Protein AF-A0A1I4NJV5-F1 (afdb_monomer)

Mean predicted aligned error: 15.34 Å

pLDDT: mean 86.01, std 14.01, range [36.94, 97.56]

Secondary structure (DSSP, 8-state):
-EEEP---EEETTEEEEEEEE-TTT--EEEE-TTS-EEESS-HHHHHHHHHH---TT--HHHHHHHHTS-HHHHHHHHHHHHTTT-STTT-SS-GGG--HHHHHHHHHHHHTT--HHHHHT-TT-SSHHHHHHHHTSHHHHHHHHHHHS-------TTS-HHHHHHHHHHHHHHTT----HHHHHHHTTS-HHHHHHTTTHHHHHHHHHHHHHHHHHHHHHHHHHHHHHHHHHTTTSPPPHHHHHHTSSS-HHHHHHH-HHHHHHHHHHHHHHHHHH-

Structure (mmCIF, N/CA/C/O backbone):
data_AF-A0A1I4NJV5-F1
#
_entry.id   AF-A0A1I4NJV5-F1
#
loop_
_atom_site.group_PDB
_atom_site.id
_atom_site.type_symbol
_atom_site.label_atom_id
_atom_site.label_alt_id
_atom_site.label_comp_id
_atom_site.label_asym_id
_atom_site.label_entity_id
_atom_site.label_seq_id
_atom_site.pdbx_PDB_ins_code
_atom_site.Cartn_x
_atom_site.Cartn_y
_atom_site.Cartn_z
_atom_site.occupancy
_atom_site.B_iso_or_equiv
_atom_site.auth_seq_id
_atom_site.auth_comp_id
_atom_site.auth_asym_id
_atom_site.auth_atom_id
_atom_site.pdbx_PDB_model_num
ATOM 1 N N . MET A 1 1 ? 0.690 11.368 -12.009 1.00 54.78 1 MET A N 1
ATOM 2 C CA . MET A 1 1 ? 1.481 10.422 -11.186 1.00 54.78 1 MET A CA 1
ATOM 3 C C . MET A 1 1 ? 0.556 9.722 -10.207 1.00 54.78 1 MET A C 1
ATOM 5 O O . MET A 1 1 ? -0.263 10.395 -9.595 1.00 54.78 1 MET A O 1
ATOM 9 N N . LEU A 1 2 ? 0.684 8.405 -10.053 1.00 54.22 2 LEU A N 1
ATOM 10 C CA . LEU A 1 2 ? -0.092 7.614 -9.097 1.00 54.22 2 LEU A CA 1
ATOM 11 C C . LEU A 1 2 ? 0.616 7.604 -7.740 1.00 54.22 2 LEU A C 1
ATOM 13 O O . LEU A 1 2 ? 1.815 7.340 -7.680 1.00 54.22 2 LEU A O 1
ATOM 17 N N . SER A 1 3 ? -0.113 7.883 -6.659 1.00 48.25 3 SER A N 1
ATOM 18 C CA . SER A 1 3 ? 0.403 7.745 -5.294 1.00 48.25 3 SER A CA 1
ATOM 19 C C . SER A 1 3 ? 0.300 6.293 -4.847 1.00 48.25 3 SER A C 1
ATOM 21 O O . SER A 1 3 ? -0.792 5.740 -4.801 1.00 48.25 3 SER A O 1
ATOM 23 N N . THR A 1 4 ? 1.415 5.687 -4.449 1.00 50.44 4 THR A N 1
ATOM 24 C CA . THR A 1 4 ? 1.412 4.336 -3.878 1.00 50.44 4 THR A CA 1
ATOM 25 C C . THR A 1 4 ? 1.279 4.406 -2.355 1.00 50.44 4 THR A C 1
ATOM 27 O O . THR A 1 4 ? 1.581 5.429 -1.730 1.00 50.44 4 THR A O 1
ATOM 30 N N . THR A 1 5 ? 0.864 3.306 -1.724 1.00 44.34 5 THR A N 1
ATOM 31 C CA . THR A 1 5 ? 0.891 3.178 -0.261 1.00 44.34 5 THR A CA 1
ATOM 32 C C . THR A 1 5 ? 2.302 3.442 0.276 1.00 44.34 5 THR A C 1
ATOM 34 O O . THR A 1 5 ? 3.313 3.027 -0.298 1.00 44.34 5 THR A O 1
ATOM 37 N N . THR A 1 6 ? 2.385 4.205 1.367 1.00 42.56 6 THR A N 1
ATOM 38 C CA . THR A 1 6 ? 3.643 4.634 1.990 1.00 42.56 6 THR A CA 1
ATOM 39 C C . THR A 1 6 ? 4.439 3.437 2.508 1.00 42.56 6 THR A C 1
ATOM 41 O O . THR A 1 6 ? 4.071 2.855 3.525 1.00 42.56 6 THR A O 1
ATOM 44 N N . LYS A 1 7 ? 5.563 3.101 1.865 1.00 45.91 7 LYS A N 1
ATOM 45 C CA . LYS A 1 7 ? 6.594 2.218 2.435 1.00 45.91 7 LYS A CA 1
ATOM 46 C C . LYS A 1 7 ? 7.736 3.062 2.994 1.00 45.91 7 LYS A C 1
ATOM 48 O O . LYS A 1 7 ? 8.636 3.419 2.248 1.00 45.91 7 LYS A O 1
ATOM 53 N N . ASN A 1 8 ? 7.719 3.427 4.273 1.00 40.62 8 ASN A N 1
ATOM 54 C CA . ASN A 1 8 ? 8.846 4.161 4.866 1.00 40.62 8 ASN A CA 1
ATOM 55 C C . ASN A 1 8 ? 10.156 3.395 4.590 1.00 40.62 8 ASN A C 1
ATOM 57 O O . ASN A 1 8 ? 10.348 2.302 5.110 1.00 40.62 8 ASN A O 1
ATOM 61 N N . ALA A 1 9 ? 11.025 3.943 3.740 1.00 48.28 9 ALA A N 1
ATOM 62 C CA . ALA A 1 9 ? 12.356 3.406 3.492 1.00 48.28 9 ALA A CA 1
ATOM 63 C C . ALA A 1 9 ? 13.365 4.521 3.753 1.00 48.28 9 ALA A C 1
ATOM 65 O O . ALA A 1 9 ? 13.153 5.671 3.359 1.00 48.28 9 ALA A O 1
ATOM 66 N N . GLN A 1 10 ? 14.449 4.181 4.443 1.00 39.97 10 GLN A N 1
ATOM 67 C CA . GLN A 1 10 ? 15.558 5.094 4.683 1.00 39.97 10 GLN A CA 1
ATOM 68 C C . GLN A 1 10 ? 16.575 4.970 3.553 1.00 39.97 10 GLN A C 1
ATOM 70 O O . GLN A 1 10 ? 16.940 3.867 3.145 1.00 39.97 10 GLN A O 1
ATOM 75 N N . ARG A 1 11 ? 17.055 6.107 3.047 1.00 44.69 11 ARG A N 1
ATOM 76 C CA . ARG A 1 11 ? 18.161 6.147 2.091 1.00 44.69 11 ARG A CA 1
ATOM 77 C C . ARG A 1 11 ? 19.115 7.276 2.463 1.00 44.69 11 ARG A C 1
ATOM 79 O O . ARG A 1 11 ? 18.677 8.412 2.580 1.00 44.69 11 ARG A O 1
ATOM 86 N N . TYR A 1 12 ? 20.396 6.958 2.669 1.00 46.03 12 TYR A N 1
ATOM 87 C CA . TYR A 1 12 ? 21.426 7.915 3.115 1.00 46.03 12 TYR A CA 1
ATOM 88 C C . TYR A 1 12 ? 21.008 8.737 4.354 1.00 46.03 12 TYR A C 1
ATOM 90 O O . TYR A 1 12 ? 21.194 9.946 4.398 1.00 46.03 12 TYR A O 1
ATOM 98 N N . GLY A 1 13 ? 20.366 8.093 5.337 1.00 49.41 13 GLY A N 1
ATOM 99 C CA . GLY A 1 13 ? 19.883 8.759 6.556 1.00 49.41 13 GLY A CA 1
ATOM 100 C C . GLY A 1 13 ? 18.611 9.603 6.392 1.00 49.41 13 GLY A C 1
ATOM 101 O O . GLY A 1 13 ? 18.099 10.114 7.382 1.00 49.41 13 GLY A O 1
ATOM 102 N N . GLN A 1 14 ? 18.049 9.719 5.183 1.00 48.91 14 GLN A N 1
ATOM 103 C CA . GLN A 1 14 ? 16.823 10.481 4.936 1.00 48.91 14 GLN A CA 1
ATOM 104 C C . GLN A 1 14 ? 15.600 9.562 4.825 1.00 48.91 14 GLN A C 1
ATOM 106 O O . GLN A 1 14 ? 15.629 8.524 4.156 1.00 48.91 14 GLN A O 1
ATOM 111 N N . SER A 1 15 ? 14.505 9.949 5.486 1.00 53.88 15 SER A N 1
ATOM 112 C CA . SER A 1 15 ? 13.211 9.271 5.371 1.00 53.88 15 SER A CA 1
ATOM 113 C C . SER A 1 15 ? 12.553 9.631 4.037 1.00 53.88 15 SER A C 1
ATOM 115 O O . SER A 1 15 ? 12.215 10.798 3.827 1.00 53.88 15 SER A O 1
ATOM 117 N N . LEU A 1 16 ? 12.324 8.652 3.162 1.00 54.56 16 LEU A N 1
ATOM 118 C CA . LEU A 1 16 ? 11.538 8.865 1.946 1.00 54.56 16 LEU A CA 1
ATOM 119 C C . LEU A 1 16 ? 10.045 8.785 2.284 1.00 54.56 16 LEU A C 1
ATOM 121 O O . LEU A 1 16 ? 9.569 7.776 2.811 1.00 54.56 16 LEU A O 1
ATOM 125 N N . LYS A 1 17 ? 9.307 9.857 1.990 1.00 55.00 17 LYS A N 1
ATOM 126 C CA . LYS A 1 17 ? 7.863 9.972 2.218 1.00 55.00 17 LYS A CA 1
ATOM 127 C C . LYS A 1 17 ? 7.154 9.962 0.866 1.00 55.00 17 LYS A C 1
ATOM 129 O O . LYS A 1 17 ? 7.521 10.729 -0.008 1.00 55.00 17 LYS A O 1
ATOM 134 N N . ARG A 1 18 ? 6.098 9.149 0.734 1.00 63.94 18 ARG A N 1
ATOM 135 C CA . ARG A 1 18 ? 5.232 9.019 -0.462 1.00 63.94 18 ARG A CA 1
ATOM 136 C C . ARG A 1 18 ? 5.979 8.576 -1.726 1.00 63.94 18 ARG A C 1
ATOM 138 O O . ARG A 1 18 ? 6.857 9.270 -2.223 1.00 63.94 18 ARG A O 1
ATOM 145 N N . TYR A 1 19 ? 5.585 7.433 -2.272 1.00 75.38 19 TYR A N 1
ATOM 146 C CA . TYR A 1 19 ? 6.092 6.976 -3.562 1.00 75.38 19 TYR A CA 1
ATOM 147 C C . TYR A 1 19 ? 5.083 7.349 -4.627 1.00 75.38 19 TYR A C 1
ATOM 149 O O . TYR A 1 19 ? 3.876 7.184 -4.439 1.00 75.38 19 TYR A O 1
ATOM 157 N N . LEU A 1 20 ? 5.600 7.875 -5.723 1.00 82.31 20 LEU A N 1
ATOM 158 C CA . LEU A 1 20 ? 4.828 8.230 -6.894 1.00 82.31 20 LEU A CA 1
ATOM 159 C C . LEU A 1 20 ? 5.321 7.379 -8.057 1.00 82.31 20 LEU A C 1
ATOM 161 O O . LEU A 1 20 ? 6.510 7.083 -8.140 1.00 82.31 20 LEU A O 1
ATOM 165 N N . ILE A 1 21 ? 4.433 7.008 -8.966 1.00 86.31 21 ILE A N 1
ATOM 166 C CA . ILE A 1 21 ? 4.817 6.339 -10.207 1.00 86.31 21 ILE A CA 1
ATOM 167 C C . ILE A 1 21 ? 4.164 7.025 -11.402 1.00 86.31 21 ILE A C 1
ATOM 169 O O . ILE A 1 21 ? 3.006 7.453 -11.341 1.00 86.31 21 ILE A O 1
ATOM 173 N N . CYS A 1 22 ? 4.922 7.196 -12.480 1.00 85.38 22 CYS A N 1
ATOM 174 C CA . CYS A 1 22 ? 4.372 7.657 -13.744 1.00 85.38 22 CYS A CA 1
ATOM 175 C C . CYS A 1 22 ? 3.679 6.478 -14.441 1.00 85.38 22 CYS A C 1
ATOM 177 O O . CYS A 1 22 ? 4.356 5.485 -14.709 1.00 85.38 22 CYS A O 1
ATOM 179 N N . PRO A 1 23 ? 2.368 6.550 -14.728 1.00 80.12 23 PRO A N 1
ATOM 180 C CA . PRO A 1 23 ? 1.681 5.463 -15.412 1.00 80.12 23 PRO A CA 1
ATOM 181 C C . PRO A 1 23 ? 2.209 5.260 -16.836 1.00 80.12 23 PRO A C 1
ATOM 183 O O . PRO A 1 23 ? 2.259 4.125 -17.277 1.00 80.12 23 PRO A O 1
ATOM 186 N N . ASP A 1 24 ? 2.686 6.305 -17.515 1.00 80.88 24 ASP A N 1
ATOM 187 C CA . ASP A 1 24 ? 3.070 6.208 -18.930 1.00 80.88 24 ASP A CA 1
ATOM 188 C C . ASP A 1 24 ? 4.464 5.599 -19.128 1.00 80.88 24 ASP A C 1
ATOM 190 O O . ASP A 1 24 ? 4.680 4.749 -19.991 1.00 80.88 24 ASP A O 1
ATOM 194 N N . CYS A 1 25 ? 5.435 6.027 -18.317 1.00 85.44 25 CYS A N 1
ATOM 195 C CA . CYS A 1 25 ? 6.830 5.604 -18.458 1.00 85.44 25 CYS A CA 1
ATOM 196 C C . CYS A 1 25 ? 7.306 4.652 -17.352 1.00 85.44 25 CYS A C 1
ATOM 198 O O . CYS A 1 25 ? 8.378 4.064 -17.460 1.00 85.44 25 CYS A O 1
ATOM 200 N N . GLY A 1 26 ? 6.532 4.483 -16.280 1.00 87.56 26 GLY A N 1
ATOM 201 C CA . GLY A 1 26 ? 6.904 3.660 -15.131 1.00 87.56 26 GLY A CA 1
ATOM 202 C C . GLY A 1 26 ? 8.047 4.203 -14.283 1.00 87.56 26 GLY A C 1
ATOM 203 O O . GLY A 1 26 ? 8.545 3.479 -13.422 1.00 87.56 26 GLY A O 1
ATOM 204 N N . CYS A 1 27 ? 8.459 5.460 -14.485 1.00 90.81 27 CYS A N 1
ATOM 205 C CA . CYS A 1 27 ? 9.403 6.114 -13.587 1.00 90.81 27 CYS A CA 1
ATOM 206 C C . CYS A 1 27 ? 8.821 6.177 -12.173 1.00 90.81 27 CYS A C 1
ATOM 208 O O . CYS A 1 27 ? 7.699 6.648 -11.967 1.00 90.81 27 CYS A O 1
ATOM 210 N N . GLU A 1 28 ? 9.606 5.727 -11.199 1.00 89.62 28 GLU A N 1
ATOM 211 C CA . GLU A 1 28 ? 9.258 5.818 -9.787 1.00 89.62 28 GLU A CA 1
ATOM 212 C C . GLU A 1 28 ? 9.918 7.043 -9.169 1.00 89.62 28 GLU A C 1
ATOM 214 O O . GLU A 1 28 ? 11.099 7.310 -9.395 1.00 89.62 28 GLU A O 1
ATOM 219 N N . TYR A 1 29 ? 9.189 7.725 -8.297 1.00 89.06 29 TYR A N 1
ATOM 220 C CA . TYR A 1 29 ? 9.658 8.882 -7.557 1.00 89.06 29 TYR A CA 1
ATOM 221 C C . TYR A 1 29 ? 9.359 8.729 -6.068 1.00 89.06 29 TYR A C 1
ATOM 223 O O . TYR A 1 29 ? 8.483 7.966 -5.657 1.00 89.06 29 TYR A O 1
ATOM 231 N N . ALA A 1 30 ? 10.082 9.480 -5.250 1.00 86.12 30 ALA A N 1
ATOM 232 C CA . ALA A 1 30 ? 9.766 9.684 -3.846 1.00 86.12 30 ALA A CA 1
ATOM 233 C C . ALA A 1 30 ? 9.959 11.149 -3.464 1.00 86.12 30 ALA A C 1
ATOM 235 O O . ALA A 1 30 ? 10.724 11.862 -4.111 1.00 86.12 30 ALA A O 1
ATOM 236 N N . ILE A 1 31 ? 9.286 11.586 -2.401 1.00 81.56 31 ILE A N 1
ATOM 237 C CA . ILE A 1 31 ? 9.531 12.897 -1.802 1.00 81.56 31 ILE A CA 1
ATOM 238 C C . ILE A 1 31 ? 10.501 12.713 -0.630 1.00 81.56 31 ILE A C 1
ATOM 240 O O . ILE A 1 31 ? 10.280 11.880 0.254 1.00 81.56 31 ILE A O 1
ATOM 244 N N . ASP A 1 32 ? 11.601 13.459 -0.629 1.00 80.94 32 ASP A N 1
ATOM 245 C CA . ASP A 1 32 ? 12.571 13.427 0.466 1.00 80.94 32 ASP A CA 1
ATOM 246 C C . ASP A 1 32 ? 12.093 14.224 1.699 1.00 80.94 32 ASP A C 1
ATOM 248 O O . ASP A 1 32 ? 11.008 14.816 1.731 1.00 80.94 32 ASP A O 1
ATOM 252 N N . SER A 1 33 ? 12.911 14.250 2.754 1.00 76.31 33 SER A N 1
ATOM 253 C CA . SER A 1 33 ? 12.628 15.029 3.966 1.00 76.31 33 SER A CA 1
ATOM 254 C C . SER A 1 33 ? 12.554 16.541 3.721 1.00 76.31 33 SER A C 1
ATOM 256 O O . SER A 1 33 ? 11.893 17.242 4.484 1.00 76.31 33 SER A O 1
ATOM 258 N N . ASN A 1 34 ? 13.177 17.029 2.648 1.00 81.06 34 ASN A N 1
ATOM 259 C CA . ASN A 1 34 ? 13.216 18.432 2.240 1.00 81.06 34 ASN A CA 1
ATOM 260 C C . ASN A 1 34 ? 12.106 18.788 1.238 1.00 81.06 34 ASN A C 1
ATOM 262 O O . ASN A 1 34 ? 12.139 19.866 0.646 1.00 81.06 34 ASN A O 1
ATOM 266 N N . LYS A 1 35 ? 11.122 17.899 1.039 1.00 76.94 35 LYS A N 1
ATOM 267 C CA . LYS A 1 35 ? 10.026 18.044 0.068 1.00 76.94 35 LYS A CA 1
ATOM 268 C C . LYS A 1 35 ? 10.479 18.088 -1.400 1.00 76.94 35 LYS A C 1
ATOM 270 O O . LYS A 1 35 ? 9.711 18.530 -2.252 1.00 76.94 35 LYS A O 1
ATOM 275 N N . LYS A 1 36 ? 11.680 17.606 -1.724 1.00 84.62 36 LYS A N 1
ATOM 276 C CA . LYS A 1 36 ? 12.155 17.484 -3.107 1.00 84.62 36 LYS A CA 1
ATOM 277 C C . LYS A 1 36 ? 11.712 16.160 -3.713 1.00 84.62 36 LYS A C 1
ATOM 279 O O . LYS A 1 36 ? 11.773 15.114 -3.067 1.00 84.62 36 LYS A O 1
ATOM 284 N N . LEU A 1 37 ? 11.280 16.216 -4.970 1.00 84.25 37 LEU A N 1
ATOM 285 C CA . LEU A 1 37 ? 10.954 15.035 -5.757 1.00 84.25 37 LEU A CA 1
ATOM 286 C C . LEU A 1 37 ? 12.250 14.390 -6.261 1.00 84.25 37 LEU A C 1
ATOM 288 O O . LEU A 1 37 ?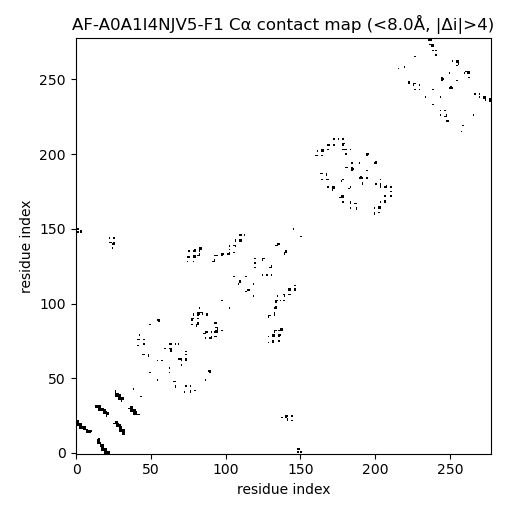 13.034 15.029 -6.958 1.00 84.25 37 LEU A O 1
ATOM 292 N N . LEU A 1 38 ? 12.467 13.125 -5.917 1.00 88.44 38 LEU A N 1
ATOM 293 C CA . LEU A 1 38 ? 13.634 12.349 -6.319 1.00 88.44 38 LEU A CA 1
ATOM 294 C C . LEU A 1 38 ? 13.207 11.144 -7.151 1.00 88.44 38 LEU A C 1
ATOM 296 O O . LEU A 1 38 ? 12.385 10.342 -6.706 1.00 88.44 38 LEU A O 1
ATOM 300 N N . GLU A 1 39 ? 13.807 10.978 -8.329 1.00 89.25 39 GLU A N 1
ATOM 301 C CA . GLU A 1 39 ? 13.640 9.768 -9.136 1.00 89.25 39 GLU A CA 1
ATOM 302 C C . GLU A 1 39 ? 14.349 8.569 -8.474 1.00 89.25 39 GLU A C 1
ATOM 304 O O . GLU A 1 39 ? 15.487 8.658 -8.001 1.00 89.25 39 GLU A O 1
ATOM 309 N N . ARG A 1 40 ? 13.682 7.414 -8.447 1.00 88.50 40 ARG A N 1
ATOM 310 C CA . ARG A 1 40 ? 14.199 6.150 -7.902 1.00 88.50 40 ARG A CA 1
ATOM 311 C C . ARG A 1 40 ? 14.635 5.165 -8.980 1.00 88.50 40 ARG A C 1
ATOM 313 O O . ARG A 1 40 ? 15.508 4.340 -8.709 1.00 88.50 40 ARG A O 1
ATOM 320 N N . THR A 1 41 ? 14.034 5.243 -10.165 1.00 90.69 41 THR A N 1
ATOM 321 C CA . THR A 1 41 ? 14.315 4.375 -11.320 1.00 90.69 41 THR A CA 1
ATOM 322 C C . THR A 1 41 ? 15.629 4.697 -12.015 1.00 90.69 41 THR A C 1
ATOM 324 O O . THR A 1 41 ? 16.242 3.783 -12.559 1.00 90.69 41 THR A O 1
ATOM 327 N N . TYR A 1 42 ? 16.101 5.945 -11.926 1.00 93.38 42 TYR A N 1
ATOM 328 C CA . TYR A 1 42 ? 17.296 6.449 -12.617 1.00 93.38 42 TYR A CA 1
ATOM 329 C C . TYR A 1 42 ? 17.199 6.481 -14.146 1.00 93.38 42 TYR A C 1
ATOM 331 O O . TYR A 1 42 ? 18.228 6.561 -14.813 1.00 93.38 42 TYR A O 1
ATOM 339 N N . PHE A 1 43 ? 16.001 6.427 -14.719 1.00 94.31 43 PHE A N 1
ATOM 340 C CA . PHE A 1 43 ? 15.814 6.519 -16.161 1.00 94.31 43 PHE A CA 1
ATOM 341 C C . PHE A 1 43 ? 16.082 7.932 -16.670 1.00 94.31 43 PHE A C 1
ATOM 343 O O . PHE A 1 43 ? 16.699 8.059 -17.719 1.00 94.31 43 PHE A O 1
ATOM 350 N N . ILE A 1 44 ? 15.722 8.981 -15.922 1.00 92.00 44 ILE A N 1
ATOM 351 C CA . ILE A 1 44 ? 16.019 10.370 -16.314 1.00 92.00 44 ILE A CA 1
ATOM 352 C C . ILE A 1 44 ? 17.530 10.598 -16.283 1.00 92.00 44 ILE A C 1
ATOM 354 O O . ILE A 1 44 ? 18.120 10.963 -17.295 1.00 92.00 44 ILE A O 1
ATOM 358 N N . LYS A 1 45 ? 18.179 10.262 -15.160 1.00 91.62 45 LYS A N 1
ATOM 359 C CA . LYS A 1 45 ? 19.647 10.330 -15.056 1.00 91.62 45 LYS A CA 1
ATOM 360 C C . LYS A 1 45 ? 20.326 9.486 -16.141 1.00 91.62 45 LYS A C 1
ATOM 362 O O . LYS A 1 45 ? 21.333 9.879 -16.717 1.00 91.62 45 LYS A O 1
ATOM 367 N N . GLY A 1 46 ? 19.785 8.298 -16.399 1.00 92.56 46 GLY A N 1
ATOM 368 C CA . GLY A 1 46 ? 20.278 7.399 -17.431 1.00 92.56 46 GLY A CA 1
ATOM 369 C C . GLY A 1 46 ? 20.183 8.004 -18.827 1.00 92.56 46 GLY A C 1
ATOM 370 O O . GLY A 1 46 ? 21.149 7.929 -19.576 1.00 92.56 46 GLY A O 1
ATOM 371 N N . PHE A 1 47 ? 19.059 8.642 -19.151 1.00 92.94 47 PHE A N 1
ATOM 372 C CA . PHE A 1 47 ? 18.856 9.349 -20.411 1.00 92.94 47 PHE A CA 1
ATOM 373 C C . PHE A 1 47 ? 19.863 10.483 -20.597 1.00 92.94 47 PHE A C 1
ATOM 375 O O . PHE A 1 47 ? 20.478 10.577 -21.655 1.00 92.94 47 PHE A O 1
ATOM 382 N N . GLU A 1 48 ? 20.072 11.307 -19.567 1.00 91.75 48 GLU A N 1
ATOM 383 C CA . GLU A 1 48 ? 21.052 12.399 -19.596 1.00 91.75 48 GLU A CA 1
ATOM 384 C C . GLU A 1 48 ? 22.464 11.878 -19.876 1.00 91.75 48 GLU A C 1
ATOM 386 O O . GLU A 1 48 ? 23.175 12.429 -20.711 1.00 91.75 48 GLU A O 1
ATOM 391 N N . VAL A 1 49 ? 22.868 10.790 -19.216 1.00 92.50 49 VAL A N 1
ATOM 392 C CA . VAL A 1 49 ? 24.184 10.183 -19.441 1.00 92.50 49 VAL A CA 1
ATOM 393 C C . VAL A 1 49 ? 24.295 9.624 -20.859 1.00 92.50 49 VAL A C 1
ATOM 395 O O . VAL A 1 49 ? 25.258 9.925 -21.557 1.00 92.50 49 VAL A O 1
ATOM 398 N N . LEU A 1 50 ? 23.304 8.850 -21.302 1.00 91.12 50 LEU A N 1
ATOM 399 C CA . LEU A 1 50 ? 23.306 8.217 -22.625 1.00 91.12 50 LEU A CA 1
ATOM 400 C C . LEU A 1 50 ? 23.239 9.237 -23.769 1.00 91.12 50 LEU A C 1
ATOM 402 O O . LEU A 1 50 ? 23.766 8.976 -24.842 1.00 91.12 50 LEU A O 1
ATOM 406 N N . SER A 1 51 ? 22.632 10.403 -23.537 1.00 88.62 51 SER A N 1
ATOM 407 C CA . SER A 1 51 ? 22.545 11.475 -24.537 1.00 88.62 51 SER A CA 1
ATOM 408 C C . SER A 1 51 ? 23.838 12.282 -24.668 1.00 88.62 51 SER A C 1
ATOM 410 O O . SER A 1 51 ? 24.079 12.873 -25.715 1.00 88.62 51 SER A O 1
ATOM 412 N N . ASN A 1 52 ? 24.661 12.328 -23.615 1.00 87.69 52 ASN A N 1
ATOM 413 C CA . ASN A 1 52 ? 25.858 13.174 -23.560 1.00 87.69 52 ASN A CA 1
ATOM 414 C C . ASN A 1 52 ? 27.177 12.394 -23.694 1.00 87.69 52 ASN A C 1
ATOM 416 O O . ASN A 1 52 ? 28.214 12.999 -23.955 1.00 87.69 52 ASN A O 1
ATOM 420 N N . PHE A 1 53 ? 27.166 11.070 -23.509 1.00 85.62 53 PHE A N 1
ATOM 421 C CA . PHE A 1 53 ? 28.371 10.242 -23.514 1.00 85.62 53 PHE A CA 1
ATOM 422 C C . PHE A 1 53 ? 28.196 9.004 -24.394 1.00 85.62 53 PHE A C 1
ATOM 424 O O . PHE A 1 53 ? 27.269 8.220 -24.199 1.00 85.62 53 PHE A O 1
ATOM 431 N N . ASN A 1 54 ? 29.152 8.760 -25.295 1.00 85.06 54 ASN A N 1
ATOM 432 C CA . ASN A 1 54 ? 29.256 7.472 -25.975 1.00 85.06 54 ASN A CA 1
ATOM 433 C C . ASN A 1 54 ? 29.913 6.454 -25.033 1.00 85.06 54 ASN A C 1
ATOM 435 O O . ASN A 1 54 ? 31.106 6.536 -24.739 1.00 85.06 54 ASN A O 1
ATOM 439 N N . ILE A 1 55 ? 29.121 5.496 -24.553 1.00 87.81 55 ILE A N 1
ATOM 440 C CA . ILE A 1 55 ? 29.564 4.492 -23.579 1.00 87.81 55 ILE A CA 1
ATOM 441 C C . ILE A 1 55 ? 29.760 3.093 -24.177 1.00 87.81 55 ILE A C 1
ATOM 443 O O . ILE A 1 55 ? 30.071 2.159 -23.432 1.00 87.81 55 ILE A O 1
ATOM 447 N N . ALA A 1 56 ? 29.567 2.925 -25.491 1.00 85.88 56 ALA A N 1
ATOM 448 C CA . ALA A 1 56 ? 29.575 1.615 -26.145 1.00 85.88 56 ALA A CA 1
ATOM 449 C C . ALA A 1 56 ? 30.903 0.876 -25.907 1.00 85.88 56 ALA A C 1
ATOM 451 O O . ALA A 1 56 ? 30.908 -0.281 -25.485 1.00 85.88 56 ALA A O 1
ATOM 452 N N . ASN A 1 57 ? 32.020 1.596 -26.029 1.00 87.94 57 ASN A N 1
ATOM 453 C CA . ASN A 1 57 ? 33.373 1.043 -25.906 1.00 87.94 57 ASN A CA 1
ATOM 454 C C . ASN A 1 57 ? 33.954 1.096 -24.483 1.00 87.94 57 ASN A C 1
ATOM 456 O O . ASN A 1 57 ? 35.100 0.709 -24.276 1.00 87.94 57 ASN A O 1
ATOM 460 N N . LEU A 1 58 ? 33.191 1.578 -23.496 1.00 91.44 58 LEU A N 1
ATOM 461 C CA . LEU A 1 58 ? 33.668 1.671 -22.117 1.00 91.44 58 LEU A CA 1
ATOM 462 C C . LEU A 1 58 ? 33.604 0.319 -21.410 1.00 91.44 58 LEU A C 1
ATOM 464 O O . LEU A 1 58 ? 32.610 -0.409 -21.513 1.00 91.44 58 LEU A O 1
ATOM 468 N N . THR A 1 59 ? 34.617 0.039 -20.596 1.00 93.31 59 THR A N 1
ATOM 469 C CA . THR A 1 59 ? 34.617 -1.089 -19.662 1.00 93.31 59 THR A CA 1
ATOM 470 C C . THR A 1 59 ? 33.580 -0.888 -18.551 1.00 93.31 59 THR A C 1
ATOM 472 O O . THR A 1 59 ? 33.111 0.220 -18.281 1.00 93.31 59 THR A O 1
ATOM 475 N N . TRP A 1 60 ? 33.214 -1.962 -17.846 1.00 93.19 60 TRP A N 1
ATOM 476 C CA . TRP A 1 60 ? 32.241 -1.869 -16.751 1.00 93.19 60 TRP A CA 1
ATOM 477 C C . TRP A 1 60 ? 32.623 -0.875 -15.640 1.00 93.19 60 TRP A C 1
ATOM 479 O O . TRP A 1 60 ? 31.754 -0.086 -15.264 1.00 93.19 60 TRP A O 1
ATOM 489 N N . PRO A 1 61 ? 33.872 -0.840 -15.132 1.00 95.50 61 PRO A N 1
ATOM 490 C CA . PRO A 1 61 ? 34.278 0.159 -14.141 1.00 95.50 61 PRO A CA 1
ATOM 491 C C . PRO A 1 61 ? 34.127 1.606 -14.630 1.00 95.50 61 PRO A C 1
ATOM 493 O O . PRO A 1 61 ? 33.737 2.486 -13.863 1.00 95.50 61 PRO A O 1
ATOM 496 N N . GLU A 1 62 ? 34.395 1.861 -15.910 1.00 94.56 62 GLU A N 1
ATOM 497 C CA . GLU A 1 62 ? 34.233 3.188 -16.510 1.00 94.56 62 GLU A CA 1
ATOM 498 C C . GLU A 1 62 ? 32.758 3.564 -16.638 1.00 94.56 62 GLU A C 1
ATOM 500 O O . GLU A 1 62 ? 32.376 4.672 -16.260 1.00 94.56 62 GLU A O 1
ATOM 505 N N . ARG A 1 63 ? 31.904 2.624 -17.063 1.00 93.25 63 ARG A N 1
ATOM 506 C CA . ARG A 1 63 ? 30.445 2.817 -17.079 1.00 93.25 63 ARG A CA 1
ATOM 507 C C . ARG A 1 63 ? 29.913 3.137 -15.678 1.00 93.25 63 ARG A C 1
ATOM 509 O O . ARG A 1 63 ? 29.127 4.070 -15.528 1.00 93.25 63 ARG A O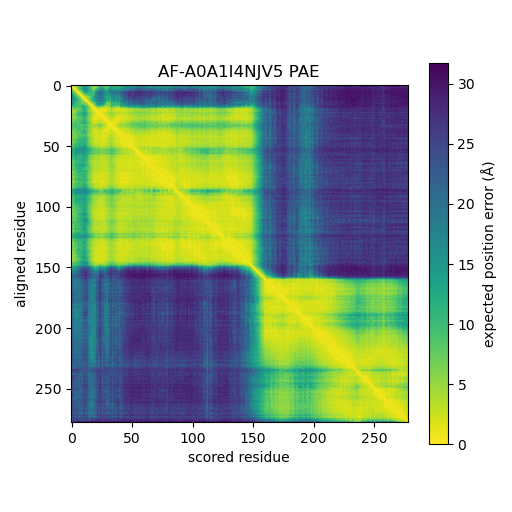 1
ATOM 516 N N . GLU A 1 64 ? 30.359 2.427 -14.638 1.00 94.94 64 GLU A N 1
ATOM 517 C CA . GLU A 1 64 ? 29.961 2.731 -13.252 1.00 94.94 64 GLU A CA 1
ATOM 518 C C . GLU A 1 64 ? 30.371 4.144 -12.820 1.00 94.94 64 GLU A C 1
ATOM 520 O O . GLU A 1 64 ? 29.584 4.831 -12.162 1.00 94.94 64 GLU A O 1
ATOM 525 N N . ARG A 1 65 ? 31.566 4.598 -13.222 1.00 94.75 65 ARG A N 1
ATOM 526 C CA . ARG A 1 65 ? 32.066 5.950 -12.937 1.00 94.75 65 ARG A CA 1
ATOM 527 C C . ARG A 1 65 ? 31.228 7.023 -13.630 1.00 94.75 65 ARG A C 1
ATOM 529 O O . ARG A 1 65 ? 30.811 7.966 -12.966 1.00 94.75 65 ARG A O 1
ATOM 536 N N . VAL A 1 66 ? 30.944 6.858 -14.923 1.00 93.44 66 VAL A N 1
ATOM 537 C CA . VAL A 1 66 ? 30.168 7.825 -15.720 1.00 93.44 66 VAL A CA 1
ATOM 538 C C . VAL A 1 66 ? 28.725 7.926 -15.217 1.00 93.44 66 VAL A C 1
ATOM 540 O O . VAL A 1 66 ? 28.218 9.023 -14.999 1.00 93.44 66 VAL A O 1
ATOM 543 N N . PHE A 1 67 ? 28.062 6.796 -14.948 1.00 92.25 67 PHE A N 1
ATOM 544 C CA . PHE A 1 67 ? 26.695 6.820 -14.412 1.00 92.25 67 PHE A CA 1
ATOM 545 C C . PHE A 1 67 ? 26.639 7.212 -12.933 1.00 92.25 67 PHE A C 1
ATOM 547 O O . PHE A 1 67 ? 25.584 7.630 -12.442 1.00 92.25 67 PHE A O 1
ATOM 554 N N . GLY A 1 68 ? 27.720 7.011 -12.177 1.00 93.75 68 GLY A N 1
ATOM 555 C CA . GLY A 1 68 ? 27.690 7.034 -10.715 1.00 93.75 68 GLY A CA 1
ATOM 556 C C . GLY A 1 68 ? 26.687 6.021 -10.147 1.00 93.75 68 GLY A C 1
ATOM 557 O O . GLY A 1 68 ? 25.972 6.320 -9.189 1.00 93.75 68 GLY A O 1
ATOM 558 N N . LEU A 1 69 ? 26.552 4.858 -10.793 1.00 94.19 69 LEU A N 1
ATOM 559 C CA . LEU A 1 69 ? 25.611 3.790 -10.443 1.00 94.19 69 LEU A CA 1
ATOM 560 C C . LEU A 1 69 ? 26.297 2.428 -10.551 1.00 94.19 69 LEU A C 1
ATOM 562 O O . LEU A 1 69 ? 27.247 2.255 -11.302 1.00 94.19 69 LEU A O 1
ATOM 566 N N . LYS A 1 70 ? 25.774 1.440 -9.822 1.00 94.50 70 LYS A N 1
ATOM 567 C CA . LYS A 1 70 ? 26.237 0.050 -9.920 1.00 94.50 70 LYS A CA 1
ATOM 568 C C . LYS A 1 70 ? 25.735 -0.632 -11.188 1.00 94.50 70 LYS A C 1
ATOM 570 O O . LYS A 1 70 ? 24.612 -0.359 -11.620 1.00 94.50 70 LYS A O 1
ATOM 575 N N . ARG A 1 71 ? 26.513 -1.587 -11.705 1.00 94.19 71 ARG A N 1
ATOM 576 C CA . ARG A 1 71 ? 26.261 -2.352 -12.939 1.00 94.19 71 ARG A CA 1
ATOM 577 C C . ARG A 1 71 ? 24.810 -2.796 -13.102 1.00 94.19 71 ARG A C 1
ATOM 579 O O . ARG A 1 71 ? 24.197 -2.488 -14.115 1.00 94.19 71 ARG A O 1
ATOM 586 N N . ASN A 1 72 ? 24.215 -3.420 -12.085 1.00 93.06 72 ASN A N 1
ATOM 587 C CA . ASN A 1 72 ? 22.831 -3.909 -12.164 1.00 93.06 72 ASN A CA 1
ATOM 588 C C . ASN A 1 72 ? 21.803 -2.797 -12.420 1.00 93.06 72 ASN A C 1
ATOM 590 O O . ASN A 1 72 ? 20.776 -3.042 -13.043 1.00 93.06 72 ASN A O 1
ATOM 594 N N . ARG A 1 73 ? 22.049 -1.571 -11.943 1.00 94.19 73 ARG A N 1
ATOM 595 C CA . ARG A 1 73 ? 21.177 -0.424 -12.243 1.00 94.19 73 ARG A CA 1
ATOM 596 C C . ARG A 1 73 ? 21.393 0.078 -13.662 1.00 94.19 73 ARG A C 1
ATOM 598 O O . ARG A 1 73 ? 20.417 0.383 -14.333 1.00 94.19 73 ARG A O 1
ATOM 605 N N . ILE A 1 74 ? 22.643 0.115 -14.116 1.00 95.06 74 ILE A N 1
ATOM 606 C CA . ILE A 1 74 ? 22.987 0.500 -15.489 1.00 95.06 74 ILE A CA 1
ATOM 607 C C . ILE A 1 74 ? 22.336 -0.468 -16.485 1.00 95.06 74 ILE A C 1
ATOM 609 O O . ILE A 1 74 ? 21.695 -0.020 -17.425 1.00 95.06 74 ILE A O 1
ATOM 613 N N . LEU A 1 75 ? 22.391 -1.779 -16.228 1.00 94.44 75 LEU A N 1
ATOM 614 C CA . LEU A 1 75 ? 21.736 -2.792 -17.063 1.00 94.44 75 LEU A CA 1
ATOM 615 C C . LEU A 1 75 ? 20.219 -2.583 -17.179 1.00 94.44 75 LEU A C 1
ATOM 617 O O . LEU A 1 75 ? 19.668 -2.698 -18.267 1.00 94.44 75 LEU A O 1
ATOM 621 N N . ARG A 1 76 ? 19.544 -2.215 -16.082 1.00 95.38 76 ARG A N 1
ATOM 622 C CA . ARG A 1 76 ? 18.105 -1.885 -16.097 1.00 95.38 76 ARG A CA 1
ATOM 623 C C . ARG A 1 76 ? 17.804 -0.652 -16.945 1.00 95.38 76 ARG A C 1
ATOM 625 O O . ARG A 1 76 ? 16.813 -0.644 -17.663 1.00 95.38 76 ARG A O 1
ATOM 632 N N . ILE A 1 77 ? 18.646 0.377 -16.847 1.00 95.56 77 ILE A N 1
ATOM 633 C CA . ILE A 1 77 ? 18.525 1.606 -17.642 1.00 95.56 77 ILE A CA 1
ATOM 634 C C . ILE A 1 77 ? 18.693 1.285 -19.128 1.00 95.56 77 ILE A C 1
ATOM 636 O O . ILE A 1 77 ? 17.855 1.688 -19.928 1.00 95.56 77 ILE A O 1
ATOM 640 N N . ILE A 1 78 ? 19.742 0.536 -19.485 1.00 94.62 78 ILE A N 1
ATOM 641 C CA . ILE A 1 78 ? 19.995 0.117 -20.868 1.00 94.62 78 ILE A CA 1
ATOM 642 C C . ILE A 1 78 ? 18.786 -0.667 -21.385 1.00 94.62 78 ILE A C 1
ATOM 644 O O . ILE A 1 78 ? 18.164 -0.231 -22.342 1.00 94.62 78 ILE A O 1
ATOM 648 N N . ALA A 1 79 ? 18.355 -1.723 -20.688 1.00 95.62 79 ALA A N 1
ATOM 649 C CA . ALA A 1 79 ? 17.190 -2.519 -21.082 1.00 95.62 79 ALA A CA 1
ATOM 650 C C . ALA A 1 79 ? 15.900 -1.688 -21.251 1.00 95.62 79 ALA A C 1
ATOM 652 O O . ALA A 1 79 ? 15.125 -1.907 -22.184 1.00 95.62 79 ALA A O 1
ATOM 653 N N . TYR A 1 80 ? 15.669 -0.703 -20.377 1.00 96.50 80 TYR A N 1
ATOM 654 C CA . TYR A 1 80 ? 14.528 0.208 -20.480 1.00 96.50 80 TYR A CA 1
ATOM 655 C C . TYR A 1 80 ? 14.543 1.037 -21.771 1.00 96.50 80 TYR A C 1
ATOM 657 O O . TYR A 1 80 ? 13.502 1.174 -22.417 1.00 96.50 80 TYR A O 1
ATOM 665 N N . PHE A 1 81 ? 15.697 1.576 -22.166 1.00 95.06 81 PHE A N 1
ATOM 666 C CA . PHE A 1 81 ? 15.816 2.357 -23.399 1.00 95.06 81 PHE A CA 1
ATOM 667 C C . PHE A 1 81 ? 15.858 1.474 -24.649 1.00 95.06 81 PHE A C 1
ATOM 669 O O . PHE A 1 81 ? 15.170 1.776 -25.624 1.00 95.06 81 PHE A O 1
ATOM 676 N N . SER A 1 82 ? 16.566 0.348 -24.599 1.00 93.81 82 SER A N 1
ATOM 677 C CA . SER A 1 82 ? 16.693 -0.579 -25.726 1.00 93.81 82 SER A CA 1
ATOM 678 C C . SER A 1 82 ? 15.369 -1.238 -26.081 1.00 93.81 82 SER A C 1
ATOM 680 O O . SER A 1 82 ? 15.039 -1.327 -27.255 1.00 93.81 82 SER A O 1
ATOM 682 N N . SER A 1 83 ? 14.529 -1.568 -25.094 1.00 94.69 83 SER A N 1
ATOM 683 C CA . SER A 1 83 ? 13.160 -2.051 -25.353 1.00 94.69 83 SER A CA 1
ATOM 684 C C . SER A 1 83 ? 12.236 -1.018 -26.022 1.00 94.69 83 SER A C 1
ATOM 686 O O . SER A 1 83 ? 11.104 -1.343 -26.367 1.00 94.69 83 SER A O 1
ATOM 688 N N . ARG A 1 84 ? 12.691 0.231 -26.197 1.00 93.38 84 ARG A N 1
ATOM 689 C CA . ARG A 1 84 ? 11.976 1.338 -26.858 1.00 93.38 84 ARG A CA 1
ATOM 690 C C . ARG A 1 84 ? 12.680 1.818 -28.132 1.00 93.38 84 ARG A C 1
ATOM 692 O O . ARG A 1 84 ? 12.400 2.925 -28.595 1.00 93.38 84 ARG A O 1
ATOM 699 N N . GLY A 1 85 ? 13.630 1.048 -28.662 1.00 90.31 85 GLY A N 1
ATOM 700 C CA . GLY A 1 85 ? 14.389 1.441 -29.851 1.00 90.31 85 GLY A CA 1
ATOM 701 C C . GLY A 1 85 ? 15.340 2.611 -29.626 1.00 90.31 85 GLY A C 1
ATOM 702 O O . GLY A 1 85 ? 15.618 3.377 -30.547 1.00 90.31 85 GLY A O 1
ATOM 703 N N . LYS A 1 86 ? 15.807 2.810 -28.389 1.00 87.88 86 LYS A N 1
ATOM 704 C CA . LYS A 1 86 ? 16.786 3.846 -28.042 1.00 87.88 86 LYS A CA 1
ATOM 705 C C . LYS A 1 86 ? 18.086 3.198 -27.583 1.00 87.88 86 LYS A C 1
ATOM 707 O O . LYS A 1 86 ? 18.057 2.217 -26.846 1.00 87.88 86 LYS A O 1
ATOM 712 N N . ASN A 1 87 ? 19.219 3.793 -27.959 1.00 81.50 87 ASN A N 1
ATOM 713 C CA . ASN A 1 87 ? 20.555 3.370 -27.517 1.00 81.50 87 ASN A CA 1
ATOM 714 C C . ASN A 1 87 ? 20.866 1.896 -27.854 1.00 81.50 87 ASN A C 1
ATOM 716 O O . ASN A 1 87 ? 21.420 1.157 -27.036 1.00 81.50 87 ASN A O 1
ATOM 720 N N . ALA A 1 88 ? 20.438 1.452 -29.041 1.00 75.94 88 ALA A N 1
ATOM 721 C CA . ALA A 1 88 ? 20.626 0.084 -29.530 1.00 75.94 88 ALA A CA 1
ATOM 722 C C . ALA A 1 88 ? 22.111 -0.274 -29.729 1.00 75.94 88 ALA A C 1
ATOM 724 O O . ALA A 1 88 ? 22.494 -1.427 -29.588 1.00 75.94 88 ALA A O 1
ATOM 725 N N . ASP A 1 89 ? 22.949 0.724 -29.994 1.00 80.56 89 ASP A N 1
ATOM 726 C CA . ASP A 1 89 ? 24.400 0.632 -30.171 1.00 80.56 89 ASP A CA 1
ATOM 727 C C . ASP A 1 89 ? 25.161 0.226 -28.897 1.00 80.56 89 ASP A C 1
ATOM 729 O O . ASP A 1 89 ? 26.287 -0.263 -28.965 1.00 80.56 89 ASP A O 1
ATOM 733 N N . ILE A 1 90 ? 24.551 0.407 -27.725 1.00 84.56 90 ILE A N 1
ATOM 734 C CA . ILE A 1 90 ? 25.177 0.131 -26.425 1.00 84.56 90 ILE A CA 1
ATOM 735 C C . ILE A 1 90 ? 24.728 -1.219 -25.850 1.00 84.56 90 ILE A C 1
ATOM 737 O O . ILE A 1 90 ? 25.398 -1.794 -24.982 1.00 84.56 90 ILE A O 1
ATOM 741 N N . ALA A 1 91 ? 23.574 -1.712 -26.289 1.00 86.00 91 ALA A N 1
ATOM 742 C CA . ALA A 1 91 ? 22.913 -2.857 -25.696 1.00 86.00 91 ALA A CA 1
ATOM 743 C C . ALA A 1 91 ? 23.255 -4.156 -26.418 1.00 86.00 91 ALA A C 1
ATOM 745 O O . ALA A 1 91 ? 23.354 -4.206 -27.639 1.00 86.00 91 ALA A O 1
ATOM 746 N N . LYS A 1 92 ? 23.374 -5.240 -25.647 1.00 89.50 92 LYS A N 1
ATOM 747 C CA . LYS A 1 92 ? 23.509 -6.588 -26.210 1.00 89.50 92 LYS A CA 1
ATOM 748 C C . LYS A 1 92 ? 22.229 -7.043 -26.923 1.00 89.50 92 LYS A C 1
ATOM 750 O O . LYS A 1 92 ? 22.312 -7.798 -27.883 1.00 89.50 92 LYS A O 1
ATOM 755 N N . TYR A 1 93 ? 21.076 -6.604 -26.419 1.00 91.88 93 TYR A N 1
ATOM 756 C CA . TYR A 1 93 ? 19.757 -6.894 -26.968 1.00 91.88 93 TYR A CA 1
ATOM 757 C C . TYR A 1 93 ? 18.975 -5.601 -27.188 1.00 91.88 93 TYR A C 1
ATOM 759 O O . TYR A 1 93 ? 19.079 -4.656 -26.403 1.00 91.88 93 TYR A O 1
ATOM 767 N N . THR A 1 94 ? 18.162 -5.593 -28.231 1.00 93.69 94 THR A N 1
ATOM 768 C CA . THR A 1 94 ? 17.419 -4.442 -28.746 1.00 93.69 94 THR A CA 1
ATOM 769 C C . THR A 1 94 ? 15.926 -4.746 -28.806 1.00 93.69 94 THR A C 1
ATOM 771 O O . THR A 1 94 ? 15.488 -5.856 -28.511 1.00 93.69 94 THR A O 1
ATOM 774 N N . GLU A 1 95 ? 15.116 -3.775 -29.213 1.00 94.44 95 GLU A N 1
ATOM 775 C CA . GLU A 1 95 ? 13.683 -3.955 -29.444 1.00 94.44 95 GLU A CA 1
ATOM 776 C C . GLU A 1 95 ? 13.363 -5.078 -30.442 1.00 94.44 95 GLU A C 1
ATOM 778 O O . GLU A 1 95 ? 12.300 -5.683 -30.356 1.00 94.44 95 GLU A O 1
ATOM 783 N N . LYS A 1 96 ? 14.290 -5.398 -31.353 1.00 93.12 96 LYS A N 1
ATOM 784 C CA . LYS A 1 96 ? 14.127 -6.471 -32.347 1.00 93.12 96 LYS A CA 1
ATOM 785 C C . LYS A 1 96 ? 14.261 -7.870 -31.752 1.00 93.12 96 LYS A C 1
ATOM 787 O O . LYS A 1 96 ? 13.790 -8.829 -32.351 1.00 93.12 96 LYS A O 1
ATOM 792 N N . ASP A 1 97 ? 14.902 -7.981 -30.592 1.00 95.06 97 ASP A N 1
ATOM 793 C CA . ASP A 1 97 ? 15.119 -9.245 -29.882 1.00 95.06 97 ASP A CA 1
ATOM 794 C C . ASP A 1 97 ? 13.961 -9.585 -28.925 1.00 95.06 97 ASP A C 1
ATOM 796 O O . ASP A 1 97 ? 14.004 -10.602 -28.221 1.00 95.06 97 ASP A O 1
ATOM 800 N N . ILE A 1 98 ? 12.942 -8.719 -28.860 1.00 95.69 98 ILE A N 1
ATOM 801 C CA . ILE A 1 98 ? 11.759 -8.918 -28.028 1.00 95.69 98 ILE A CA 1
ATOM 802 C C . ILE A 1 98 ? 10.894 -10.023 -28.627 1.00 95.69 98 ILE A C 1
ATOM 804 O O . ILE A 1 98 ? 10.458 -9.964 -29.773 1.00 95.69 98 ILE A O 1
ATOM 808 N N . ASP A 1 99 ? 10.609 -11.018 -27.798 1.00 96.75 99 ASP A N 1
ATOM 809 C CA . ASP A 1 99 ? 9.686 -12.098 -28.096 1.00 96.75 99 ASP A CA 1
ATOM 810 C C . ASP A 1 99 ? 8.315 -11.763 -27.493 1.00 96.75 99 ASP A C 1
ATOM 812 O O . ASP A 1 99 ? 8.116 -11.829 -26.274 1.00 96.75 99 ASP A O 1
ATOM 816 N N . GLU A 1 100 ? 7.360 -11.394 -28.349 1.00 96.12 100 GLU A N 1
ATOM 817 C CA . GLU A 1 100 ? 6.005 -11.017 -27.927 1.00 96.12 100 GLU A CA 1
ATOM 818 C C . GLU A 1 100 ? 5.300 -12.138 -27.148 1.00 96.12 100 GLU A C 1
ATOM 820 O O . GLU A 1 100 ? 4.568 -11.853 -26.201 1.00 96.12 100 GLU A O 1
ATOM 825 N N . THR A 1 101 ? 5.596 -13.412 -27.435 1.00 96.75 101 THR A N 1
ATOM 826 C CA . THR A 1 101 ? 4.998 -14.531 -26.686 1.00 96.75 101 THR A CA 1
ATOM 827 C C . THR A 1 101 ? 5.451 -14.535 -25.224 1.00 96.75 101 THR A C 1
ATOM 829 O O . THR A 1 101 ? 4.666 -14.818 -24.314 1.00 96.75 101 THR A O 1
ATOM 832 N N . LYS A 1 102 ? 6.706 -14.147 -24.961 1.00 96.56 102 LYS A N 1
ATOM 833 C CA . LYS A 1 102 ? 7.230 -13.990 -23.597 1.00 96.56 102 LYS A CA 1
ATOM 834 C C . LYS A 1 102 ? 6.657 -12.755 -22.921 1.00 96.56 102 LYS A C 1
ATOM 836 O O . LYS A 1 102 ? 6.373 -12.816 -21.727 1.00 96.56 102 LYS A O 1
ATOM 841 N N . ILE A 1 103 ? 6.467 -11.657 -23.655 1.00 97.44 103 ILE A N 1
ATOM 842 C CA . ILE A 1 103 ? 5.800 -10.454 -23.135 1.00 97.44 103 ILE A CA 1
ATOM 843 C C . ILE A 1 103 ? 4.392 -10.796 -22.649 1.00 97.44 103 ILE A C 1
ATOM 845 O O . ILE A 1 103 ? 4.055 -10.483 -21.504 1.00 97.44 103 ILE A O 1
ATOM 849 N N . ASP A 1 104 ? 3.603 -11.478 -23.476 1.00 97.25 104 ASP A N 1
ATOM 850 C CA . ASP A 1 104 ? 2.237 -11.868 -23.135 1.00 97.25 104 ASP A CA 1
ATOM 851 C C . ASP A 1 104 ? 2.218 -12.807 -21.924 1.00 97.25 104 ASP A C 1
ATOM 853 O O . ASP A 1 104 ? 1.523 -12.532 -20.942 1.00 97.25 104 ASP A O 1
ATOM 857 N N . LYS A 1 105 ? 3.090 -13.823 -21.906 1.00 97.31 105 LYS A N 1
ATOM 858 C CA . LYS A 1 105 ? 3.223 -14.747 -20.770 1.00 97.31 105 LYS A CA 1
ATOM 859 C C . LYS A 1 105 ? 3.607 -14.039 -19.467 1.00 97.31 105 LYS A C 1
ATOM 861 O O . LYS A 1 105 ? 3.072 -14.367 -18.405 1.00 97.31 105 LYS A O 1
ATOM 866 N N . ILE A 1 106 ? 4.519 -13.061 -19.516 1.00 97.31 106 ILE A N 1
ATOM 867 C CA . ILE A 1 106 ? 4.860 -12.237 -18.346 1.00 97.31 106 ILE A CA 1
ATOM 868 C C . ILE A 1 106 ? 3.619 -11.474 -17.868 1.00 97.31 106 ILE A C 1
ATOM 870 O O . ILE A 1 106 ? 3.330 -11.470 -16.672 1.00 97.31 106 ILE A O 1
ATOM 874 N N . ILE A 1 107 ? 2.894 -10.818 -18.778 1.00 96.94 107 ILE A N 1
ATOM 875 C CA . ILE A 1 107 ? 1.718 -10.004 -18.445 1.00 96.94 107 ILE A CA 1
ATOM 876 C C . ILE A 1 107 ? 0.623 -10.857 -17.800 1.00 96.94 107 ILE A C 1
ATOM 878 O O . ILE A 1 107 ? 0.053 -10.442 -16.791 1.00 96.94 107 ILE A O 1
ATOM 882 N N . GLU A 1 108 ? 0.343 -12.039 -18.347 1.00 96.69 108 GLU A N 1
ATOM 883 C CA . GLU A 1 108 ? -0.622 -12.990 -17.787 1.00 96.69 108 GLU A CA 1
ATOM 884 C C . GLU A 1 108 ? -0.259 -13.390 -16.356 1.00 96.69 108 GLU A C 1
ATOM 886 O O . GLU A 1 108 ? -1.095 -13.307 -15.459 1.00 96.69 108 GLU A O 1
ATOM 891 N N . ASN A 1 109 ? 1.007 -13.734 -16.112 1.00 96.44 109 ASN A N 1
ATOM 892 C CA . ASN A 1 109 ? 1.476 -14.131 -14.784 1.00 96.44 109 ASN A CA 1
ATOM 893 C C . ASN A 1 109 ? 1.453 -12.961 -13.791 1.00 96.44 109 ASN A C 1
ATOM 895 O O . ASN A 1 109 ? 1.047 -13.127 -12.643 1.00 96.44 109 ASN A O 1
ATOM 899 N N . ILE A 1 110 ? 1.805 -11.747 -14.228 1.00 94.44 110 ILE A N 1
ATOM 900 C CA . ILE A 1 110 ? 1.658 -10.544 -13.396 1.00 94.44 110 ILE A CA 1
ATOM 901 C C . 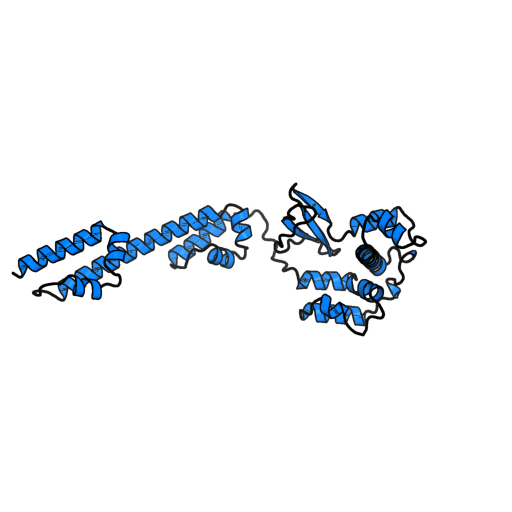ILE A 1 110 ? 0.194 -10.360 -12.983 1.00 94.44 110 ILE A C 1
ATOM 903 O O . ILE A 1 110 ? -0.07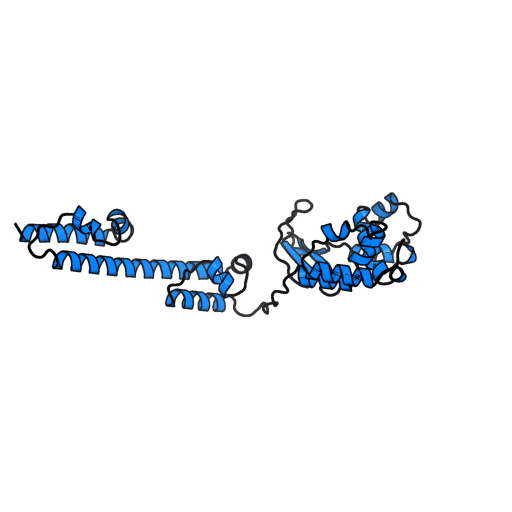0 -10.142 -11.804 1.00 94.44 110 ILE A O 1
ATOM 907 N N . LYS A 1 111 ? -0.751 -10.470 -13.925 1.00 91.62 111 LYS A N 1
ATOM 908 C CA . LYS A 1 111 ? -2.194 -10.354 -13.647 1.00 91.62 111 LYS A CA 1
ATOM 909 C C . LYS A 1 111 ? -2.709 -11.474 -12.738 1.00 91.62 111 LYS A C 1
ATOM 911 O O . LYS A 1 111 ? -3.604 -11.234 -11.938 1.00 91.62 111 LYS A O 1
ATOM 916 N N . ALA A 1 112 ? -2.123 -12.667 -12.825 1.00 92.12 112 ALA A N 1
ATOM 917 C CA . ALA A 1 112 ? -2.404 -13.784 -11.924 1.00 92.12 112 ALA A CA 1
ATOM 918 C C . ALA A 1 112 ? -1.784 -13.615 -10.519 1.00 92.12 112 ALA A C 1
ATOM 920 O O . ALA A 1 112 ? -2.024 -14.436 -9.637 1.00 92.12 112 ALA A O 1
ATOM 921 N N . GLY A 1 113 ? -0.999 -12.556 -10.287 1.00 90.81 113 GLY A N 1
ATOM 922 C CA . GLY A 1 113 ? -0.378 -12.259 -8.995 1.00 90.81 113 GLY A CA 1
ATOM 923 C C . GLY A 1 113 ? 1.009 -12.875 -8.787 1.00 90.81 113 GLY A C 1
ATOM 924 O O . GLY A 1 113 ? 1.569 -12.739 -7.697 1.00 90.81 113 GLY A O 1
ATOM 925 N N . THR A 1 114 ? 1.597 -13.505 -9.809 1.00 93.00 114 THR A N 1
ATOM 926 C CA . THR A 1 114 ? 2.968 -14.031 -9.765 1.00 93.00 114 THR A CA 1
ATOM 927 C C . THR A 1 114 ? 3.962 -12.900 -9.520 1.00 93.00 114 THR A C 1
ATOM 929 O O . THR A 1 114 ? 3.908 -11.830 -10.142 1.00 93.00 114 THR A O 1
ATOM 932 N N . LYS A 1 115 ? 4.917 -13.118 -8.612 1.00 91.75 115 LYS A N 1
ATOM 933 C CA . LYS A 1 115 ? 5.903 -12.085 -8.279 1.00 91.75 115 LYS A CA 1
ATOM 934 C C . LYS A 1 115 ? 6.939 -11.971 -9.393 1.00 91.75 115 LYS A C 1
ATOM 936 O O . LYS A 1 115 ? 7.448 -12.967 -9.887 1.00 91.75 115 LYS A O 1
ATOM 941 N N . ILE A 1 116 ? 7.374 -10.745 -9.695 1.00 92.62 116 ILE A N 1
ATOM 942 C CA . ILE A 1 116 ? 8.475 -10.486 -10.649 1.00 92.62 116 ILE A CA 1
ATOM 943 C C . ILE A 1 116 ? 9.740 -11.287 -10.309 1.00 92.62 116 ILE A C 1
ATOM 945 O O . ILE A 1 116 ? 10.456 -11.710 -11.210 1.00 92.62 116 ILE A O 1
ATOM 949 N N . TYR A 1 117 ? 10.012 -11.498 -9.018 1.00 93.00 117 TYR A N 1
ATOM 950 C CA . TYR A 1 117 ? 11.136 -12.319 -8.574 1.00 93.00 117 TYR A CA 1
ATOM 951 C C . TYR A 1 117 ? 11.024 -13.771 -9.060 1.00 93.00 117 TYR A C 1
ATOM 953 O O . TYR A 1 117 ? 12.018 -14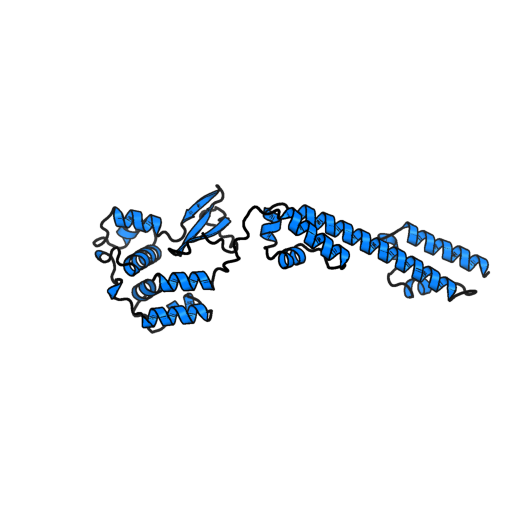.333 -9.491 1.00 93.00 117 TYR A O 1
ATOM 961 N N . GLU A 1 118 ? 9.831 -14.365 -9.047 1.00 94.69 118 GLU A N 1
ATOM 962 C CA . GLU A 1 118 ? 9.608 -15.730 -9.545 1.00 94.69 118 GLU A CA 1
ATOM 963 C C . GLU A 1 118 ? 9.752 -15.775 -11.068 1.00 94.69 118 GLU A C 1
ATOM 965 O O . GLU A 1 118 ? 10.442 -16.643 -11.595 1.00 94.69 118 GLU A O 1
ATOM 970 N N . ILE A 1 119 ? 9.190 -14.780 -11.766 1.00 95.69 119 ILE A N 1
ATOM 971 C CA . ILE A 1 119 ? 9.308 -14.653 -13.226 1.00 95.69 119 ILE A CA 1
ATOM 972 C C . ILE A 1 119 ? 10.776 -14.568 -13.647 1.00 95.69 119 ILE A C 1
ATOM 974 O O . ILE A 1 119 ? 11.154 -15.211 -14.616 1.00 95.69 119 ILE A O 1
ATOM 978 N N . GLN A 1 120 ? 11.622 -13.836 -12.912 1.00 95.56 120 GLN A N 1
ATOM 979 C CA . GLN A 1 120 ? 13.059 -13.722 -13.197 1.00 95.56 120 GLN A CA 1
ATOM 980 C C . GLN A 1 120 ? 13.791 -15.076 -13.226 1.00 95.56 120 GLN A C 1
ATOM 982 O O . GLN A 1 120 ? 14.798 -15.191 -13.915 1.00 95.56 120 GLN A O 1
ATOM 987 N N . HIS A 1 121 ? 13.304 -16.090 -12.505 1.00 95.19 121 HIS A N 1
ATOM 988 C CA . HIS A 1 121 ? 13.968 -17.393 -12.385 1.00 95.19 121 HIS A CA 1
ATOM 989 C C . HIS A 1 121 ? 13.404 -18.458 -13.336 1.00 95.19 121 HIS A C 1
ATOM 991 O O . HIS A 1 121 ? 13.713 -19.636 -13.182 1.00 95.19 121 HIS A O 1
ATOM 997 N N . TRP A 1 122 ? 12.574 -18.086 -14.315 1.00 95.69 122 TRP A N 1
ATOM 998 C CA . TRP A 1 122 ? 12.135 -19.042 -15.331 1.00 95.69 122 TRP A CA 1
ATOM 999 C C . TRP A 1 122 ? 13.305 -19.533 -16.187 1.00 95.69 122 TRP A C 1
ATOM 1001 O O . TRP A 1 122 ? 14.157 -18.757 -16.615 1.00 95.69 122 TRP A O 1
ATOM 1011 N N . GLU A 1 123 ? 13.291 -20.822 -16.519 1.00 93.62 123 GLU A N 1
ATOM 1012 C CA . GLU A 1 123 ? 14.342 -21.476 -17.312 1.00 93.62 123 GLU A CA 1
ATOM 1013 C C . GLU A 1 123 ? 14.449 -20.937 -18.750 1.00 93.62 123 GLU A C 1
ATOM 1015 O O . GLU A 1 123 ? 15.457 -21.130 -19.421 1.00 93.62 123 GLU A O 1
ATOM 1020 N N . CYS A 1 124 ? 13.429 -20.222 -19.238 1.00 91.94 124 CYS A N 1
ATOM 1021 C CA . CYS A 1 124 ? 13.402 -19.679 -20.597 1.00 91.94 124 CYS A CA 1
ATOM 1022 C C . CYS A 1 124 ? 14.291 -18.441 -20.807 1.00 91.94 124 CYS A C 1
ATOM 1024 O O . CYS A 1 124 ? 14.386 -17.942 -21.934 1.00 91.94 124 CYS A O 1
ATOM 1026 N N . TRP A 1 125 ? 14.901 -17.897 -19.750 1.00 94.75 125 TRP A N 1
ATOM 1027 C CA . TRP A 1 125 ? 15.803 -16.755 -19.868 1.00 94.75 125 TRP A CA 1
ATOM 1028 C C . TRP A 1 125 ? 17.217 -17.220 -20.207 1.00 94.75 125 TRP A C 1
ATOM 1030 O O . TRP A 1 125 ? 17.879 -17.864 -19.404 1.00 94.75 125 TRP A O 1
ATOM 1040 N N . GLY A 1 126 ? 17.721 -16.835 -21.383 1.00 89.88 126 GLY A N 1
ATOM 1041 C CA . GLY A 1 126 ? 19.103 -17.151 -21.763 1.00 89.88 126 GLY A CA 1
ATOM 1042 C C . GLY A 1 126 ? 20.158 -16.421 -20.919 1.00 89.88 126 GLY A C 1
ATOM 1043 O O . GLY A 1 126 ? 21.292 -16.879 -20.819 1.00 89.88 126 GLY A O 1
ATOM 1044 N N . ASN A 1 127 ? 19.815 -15.261 -20.350 1.00 93.44 127 ASN A N 1
ATOM 1045 C CA . ASN A 1 127 ? 20.602 -14.529 -19.353 1.00 93.44 127 ASN A CA 1
ATOM 1046 C C . ASN A 1 127 ? 19.778 -13.377 -18.748 1.00 93.44 127 ASN A C 1
ATOM 1048 O O . ASN A 1 127 ? 18.706 -13.027 -19.252 1.00 93.44 127 ASN A O 1
ATOM 1052 N N . ASP A 1 128 ? 20.329 -12.748 -17.707 1.00 93.62 128 ASP A N 1
ATOM 1053 C CA . ASP A 1 128 ? 19.719 -11.608 -17.016 1.00 93.62 128 ASP A CA 1
ATOM 1054 C C . ASP A 1 128 ? 19.398 -10.430 -17.948 1.00 93.62 128 ASP A C 1
ATOM 1056 O O . ASP A 1 128 ? 18.342 -9.821 -17.815 1.00 93.62 128 ASP A O 1
ATOM 1060 N N . GLU A 1 129 ? 20.272 -10.087 -18.900 1.00 94.06 129 GLU A N 1
ATOM 1061 C CA . GLU A 1 129 ? 20.051 -8.937 -19.792 1.00 94.06 129 GLU A CA 1
ATOM 1062 C C . GLU A 1 129 ? 18.856 -9.164 -20.725 1.00 94.06 129 GLU A C 1
ATOM 1064 O O . GLU A 1 129 ? 18.048 -8.256 -20.930 1.00 94.06 129 GLU A O 1
ATOM 1069 N N . TYR A 1 130 ? 18.698 -10.393 -21.218 1.00 95.75 130 TYR A N 1
ATOM 1070 C CA . TYR A 1 130 ? 17.559 -10.791 -22.038 1.00 95.75 130 TYR A CA 1
ATOM 1071 C C . TYR A 1 130 ? 16.246 -10.755 -21.243 1.00 95.75 130 TYR A C 1
ATOM 1073 O O . TYR A 1 130 ? 15.237 -10.244 -21.731 1.00 95.75 130 TYR A O 1
ATOM 1081 N N . TYR A 1 131 ? 16.256 -11.212 -19.986 1.00 97.25 131 TYR A N 1
ATOM 1082 C CA . TYR A 1 131 ? 15.113 -11.042 -19.083 1.00 97.25 131 TYR A CA 1
ATOM 1083 C C . TYR A 1 131 ? 14.792 -9.557 -18.845 1.00 97.25 131 TYR A C 1
ATOM 1085 O O . TYR A 1 131 ? 13.633 -9.148 -18.936 1.00 97.25 131 TYR A O 1
ATOM 1093 N N . LEU A 1 132 ? 15.805 -8.730 -18.564 1.00 96.69 132 LEU A N 1
ATOM 1094 C CA . LEU A 1 132 ? 15.621 -7.304 -18.292 1.00 96.69 132 LEU A CA 1
ATOM 1095 C C . LEU A 1 132 ? 14.990 -6.575 -19.483 1.00 96.69 132 LEU A C 1
ATOM 1097 O O . LEU A 1 132 ? 14.105 -5.747 -19.265 1.00 96.69 132 LEU A O 1
ATOM 1101 N N . LEU A 1 133 ? 15.386 -6.902 -20.717 1.00 96.69 133 LEU A N 1
ATOM 1102 C CA . LEU A 1 133 ? 14.775 -6.355 -21.932 1.00 96.69 133 LEU A CA 1
ATOM 1103 C C . LEU A 1 133 ? 13.249 -6.544 -21.926 1.00 96.69 133 LEU A C 1
ATOM 1105 O O . LEU A 1 133 ? 12.504 -5.578 -22.084 1.00 96.69 133 LEU A O 1
ATOM 1109 N N . HIS A 1 134 ? 12.786 -7.768 -21.656 1.00 97.56 134 HIS A N 1
ATOM 1110 C CA . HIS A 1 134 ? 11.360 -8.097 -21.610 1.00 97.56 134 HIS A CA 1
ATOM 1111 C C . HIS A 1 134 ? 10.675 -7.461 -20.396 1.00 97.56 134 HIS A C 1
ATOM 1113 O O . HIS A 1 134 ? 9.598 -6.878 -20.508 1.00 97.56 134 HIS A O 1
ATOM 1119 N N . ARG A 1 135 ? 11.320 -7.504 -19.223 1.00 95.56 135 ARG A N 1
ATOM 1120 C CA . ARG A 1 135 ? 10.792 -6.932 -17.978 1.00 95.56 135 ARG A CA 1
ATOM 1121 C C . ARG A 1 135 ? 10.540 -5.428 -18.080 1.00 95.56 135 ARG A C 1
ATOM 1123 O O . ARG A 1 135 ? 9.597 -4.935 -17.454 1.00 95.56 135 ARG A O 1
ATOM 1130 N N . TYR A 1 136 ? 11.395 -4.700 -18.794 1.00 95.44 136 TYR A N 1
ATOM 1131 C CA . TYR A 1 136 ? 11.303 -3.246 -18.936 1.00 95.44 136 TYR A CA 1
ATOM 1132 C C . TYR A 1 136 ? 10.591 -2.785 -20.215 1.00 95.44 136 TYR A C 1
ATOM 1134 O O . TYR A 1 136 ? 10.453 -1.574 -20.432 1.00 95.44 136 TYR A O 1
ATOM 1142 N N . HIS A 1 137 ? 10.051 -3.720 -20.999 1.00 95.88 137 HIS A N 1
ATOM 1143 C CA . HIS A 1 137 ? 9.137 -3.406 -22.086 1.00 95.88 137 HIS A CA 1
ATOM 1144 C C . HIS A 1 137 ? 7.909 -2.633 -21.573 1.00 95.88 137 HIS A C 1
ATOM 1146 O O . HIS A 1 137 ? 7.413 -2.871 -20.465 1.00 95.88 137 HIS A O 1
ATOM 1152 N N . SER A 1 138 ? 7.409 -1.690 -22.374 1.00 94.00 138 SER A N 1
ATOM 1153 C CA . SER A 1 138 ? 6.331 -0.768 -21.985 1.00 94.00 138 SER A CA 1
ATOM 1154 C C . SER A 1 138 ? 5.068 -1.502 -21.525 1.00 94.00 138 SER A C 1
ATOM 1156 O O . SER A 1 138 ? 4.549 -1.206 -20.450 1.00 94.00 138 SER A O 1
ATOM 1158 N N . ARG A 1 139 ? 4.629 -2.524 -22.273 1.00 95.06 139 ARG A N 1
ATOM 1159 C CA . ARG A 1 139 ? 3.436 -3.332 -21.952 1.00 95.06 139 ARG A CA 1
ATOM 1160 C C . ARG A 1 139 ? 3.566 -4.052 -20.603 1.00 95.06 139 ARG A C 1
ATOM 1162 O O . ARG A 1 139 ? 2.617 -4.073 -19.821 1.00 95.06 139 ARG A O 1
ATOM 1169 N N . VAL A 1 140 ? 4.749 -4.592 -20.299 1.00 95.44 140 VAL A N 1
ATOM 1170 C CA . VAL A 1 140 ? 5.024 -5.292 -19.030 1.00 95.44 140 VAL A CA 1
ATOM 1171 C C . VAL A 1 140 ? 5.049 -4.316 -17.861 1.00 95.44 140 VAL A C 1
ATOM 1173 O O . VAL A 1 140 ? 4.482 -4.604 -16.807 1.00 95.44 140 VAL A O 1
ATOM 1176 N N . ILE A 1 141 ? 5.673 -3.148 -18.037 1.00 93.12 141 ILE A N 1
ATOM 1177 C CA . ILE A 1 141 ? 5.665 -2.086 -17.027 1.00 93.12 141 ILE A CA 1
ATOM 1178 C C . ILE A 1 141 ? 4.228 -1.662 -16.721 1.00 93.12 141 ILE A C 1
ATOM 1180 O O . ILE A 1 141 ? 3.854 -1.640 -15.553 1.00 93.12 141 ILE A O 1
ATOM 1184 N N . LEU A 1 142 ? 3.412 -1.393 -17.741 1.00 91.00 142 LEU A N 1
ATOM 1185 C CA . LEU A 1 142 ? 2.015 -0.994 -17.563 1.00 91.00 142 LEU A CA 1
ATOM 1186 C C . LEU A 1 142 ? 1.205 -2.051 -16.808 1.00 91.00 142 LEU A C 1
ATOM 1188 O O . LEU A 1 142 ? 0.528 -1.724 -15.833 1.00 91.00 142 LEU A O 1
ATOM 1192 N N . ALA A 1 143 ? 1.326 -3.322 -17.199 1.00 91.50 143 ALA A N 1
ATOM 1193 C CA . ALA A 1 143 ? 0.669 -4.427 -16.505 1.00 91.50 143 ALA A CA 1
ATOM 1194 C C . ALA A 1 143 ? 1.128 -4.540 -15.043 1.00 91.50 143 ALA A C 1
ATOM 1196 O O . ALA A 1 143 ? 0.307 -4.688 -14.138 1.00 91.50 143 ALA A O 1
ATOM 1197 N N . TYR A 1 144 ? 2.435 -4.414 -14.798 1.00 90.69 144 TYR A N 1
ATOM 1198 C CA . TYR A 1 144 ? 2.998 -4.424 -13.451 1.00 90.69 144 TYR A CA 1
ATOM 1199 C C . TYR A 1 144 ? 2.441 -3.286 -12.597 1.00 90.69 144 TYR A C 1
ATOM 1201 O O . TYR A 1 144 ? 2.115 -3.506 -11.430 1.00 90.69 144 TYR A O 1
ATOM 1209 N N . ILE A 1 145 ? 2.325 -2.085 -13.167 1.00 88.38 145 ILE A N 1
ATOM 1210 C CA . ILE A 1 145 ? 1.821 -0.913 -12.456 1.00 88.38 145 ILE A CA 1
ATOM 1211 C C . ILE A 1 145 ? 0.352 -1.102 -12.098 1.00 88.38 145 ILE A C 1
ATOM 1213 O O . ILE A 1 145 ? -0.002 -0.963 -10.931 1.00 88.38 145 ILE A O 1
ATOM 1217 N N . ALA A 1 146 ? -0.475 -1.459 -13.081 1.00 84.94 146 ALA A N 1
ATOM 1218 C CA . ALA A 1 146 ? -1.908 -1.655 -12.893 1.00 84.94 146 ALA A CA 1
ATOM 1219 C C . ALA A 1 146 ? -2.220 -2.729 -11.840 1.00 84.94 146 ALA A C 1
ATOM 1221 O O . ALA A 1 146 ? -3.169 -2.583 -11.076 1.00 84.94 146 ALA A O 1
ATOM 1222 N N . ASN A 1 147 ? -1.405 -3.788 -11.772 1.00 84.06 147 ASN A N 1
ATOM 1223 C CA . ASN A 1 147 ? -1.616 -4.882 -10.829 1.00 84.06 147 ASN A CA 1
ATOM 1224 C C . ASN A 1 147 ? -1.108 -4.579 -9.409 1.00 84.06 147 ASN A C 1
ATOM 1226 O O . ASN A 1 147 ? -1.727 -4.979 -8.428 1.00 84.06 147 ASN A O 1
ATOM 1230 N N . ASN A 1 148 ? 0.035 -3.893 -9.273 1.00 77.94 148 ASN A N 1
ATOM 1231 C CA . ASN A 1 148 ? 0.681 -3.694 -7.965 1.00 77.94 148 ASN A CA 1
ATOM 1232 C C . ASN A 1 148 ? 0.335 -2.371 -7.290 1.00 77.94 148 ASN A C 1
ATOM 1234 O O . ASN A 1 148 ? 0.529 -2.222 -6.081 1.00 77.94 148 ASN A O 1
ATOM 1238 N N . TYR A 1 149 ? -0.145 -1.400 -8.055 1.00 72.12 149 TYR A N 1
ATOM 1239 C CA . TYR A 1 149 ? -0.584 -0.129 -7.523 1.00 72.12 149 TYR A CA 1
ATOM 1240 C C . TYR A 1 149 ? -2.076 -0.042 -7.754 1.00 72.12 149 TYR A C 1
ATOM 1242 O O . TYR A 1 149 ? -2.530 0.157 -8.878 1.00 72.12 149 TYR A O 1
ATOM 1250 N N . SER A 1 150 ? -2.842 -0.181 -6.669 1.00 54.66 150 SER A N 1
ATOM 1251 C CA . SER A 1 150 ? -4.243 0.203 -6.687 1.00 54.66 150 SER A CA 1
ATOM 1252 C C . SER A 1 150 ? -4.292 1.638 -7.193 1.00 54.66 150 SER A C 1
ATOM 1254 O O . SER A 1 150 ? -3.803 2.556 -6.527 1.00 54.66 150 SER A O 1
ATOM 1256 N N . ILE A 1 151 ? -4.867 1.826 -8.378 1.00 49.88 151 ILE A N 1
ATOM 1257 C CA . ILE A 1 151 ? -5.404 3.112 -8.792 1.00 49.88 151 ILE A CA 1
ATOM 1258 C C . ILE A 1 151 ? -6.582 3.329 -7.843 1.00 49.88 151 ILE A C 1
ATOM 1260 O O . ILE A 1 151 ? -7.734 3.101 -8.192 1.00 49.88 151 ILE A O 1
ATOM 1264 N N . SER A 1 152 ? -6.303 3.677 -6.582 1.00 42.03 152 SER A N 1
ATOM 1265 C CA . SER A 1 152 ? -7.316 4.328 -5.772 1.00 42.03 152 SER A CA 1
ATOM 1266 C C . SER A 1 152 ? -7.730 5.519 -6.624 1.00 42.03 152 SER A C 1
ATOM 1268 O O . SER A 1 152 ? -6.830 6.279 -7.019 1.00 42.03 152 SER A O 1
ATOM 1270 N N . PRO A 1 153 ? -9.019 5.652 -6.991 1.00 36.94 153 PRO A N 1
ATOM 1271 C CA . PRO A 1 153 ? -9.465 6.819 -7.720 1.00 36.94 153 PRO A CA 1
ATOM 1272 C C . PRO A 1 153 ? -8.898 8.005 -6.964 1.00 36.94 153 PRO A C 1
ATOM 1274 O O . PRO A 1 153 ? -8.951 8.062 -5.730 1.00 36.94 153 PRO A O 1
ATOM 1277 N N . THR A 1 154 ? -8.205 8.864 -7.703 1.00 37.25 154 THR A N 1
ATOM 1278 C CA . THR A 1 154 ? -7.717 10.112 -7.149 1.00 37.25 154 THR A CA 1
ATOM 1279 C C . THR A 1 154 ? -8.989 10.826 -6.723 1.00 37.25 154 THR A C 1
ATOM 1281 O O . THR A 1 154 ? -9.673 11.384 -7.570 1.00 37.25 154 THR A O 1
ATOM 1284 N N . ILE A 1 155 ? -9.387 10.694 -5.451 1.00 40.09 155 ILE A N 1
ATOM 1285 C CA . ILE A 1 155 ? -10.409 11.554 -4.873 1.00 40.09 155 ILE A CA 1
ATOM 1286 C C . ILE A 1 155 ? -9.848 12.931 -5.157 1.00 40.09 155 ILE A C 1
ATOM 1288 O O . ILE A 1 155 ? -8.751 13.232 -4.676 1.00 40.09 155 ILE A O 1
ATOM 1292 N N . GLU A 1 156 ? -10.529 13.672 -6.030 1.00 37.97 156 GLU A N 1
ATOM 1293 C CA . GLU A 1 156 ? -10.278 15.076 -6.308 1.00 37.97 156 GLU A CA 1
ATOM 1294 C C . GLU A 1 156 ? -9.921 15.735 -4.976 1.00 37.97 156 GLU A C 1
ATOM 1296 O O . GLU A 1 156 ? -10.758 15.874 -4.079 1.00 37.97 156 GLU A O 1
ATOM 1301 N N . GLN A 1 157 ? -8.626 15.993 -4.788 1.00 43.56 157 GLN A N 1
ATOM 1302 C CA . GLN A 1 157 ? -8.091 16.535 -3.552 1.00 43.56 157 GLN A CA 1
ATOM 1303 C C . GLN A 1 157 ? -8.454 18.013 -3.524 1.00 43.56 157 GLN A C 1
ATOM 1305 O O . GLN A 1 157 ? -7.617 18.830 -3.868 1.00 43.56 157 GLN A O 1
ATOM 1310 N N . ASP A 1 158 ? -9.703 18.307 -3.165 1.00 44.38 158 ASP A N 1
ATOM 1311 C CA . ASP A 1 158 ? -10.152 19.595 -2.611 1.00 44.38 158 ASP A CA 1
ATOM 1312 C C . ASP A 1 158 ? -11.618 19.610 -2.143 1.00 44.38 158 ASP A C 1
ATOM 1314 O O . ASP A 1 158 ? -12.108 20.636 -1.678 1.00 44.38 158 ASP A O 1
ATOM 1318 N N . LYS A 1 159 ? -12.343 18.483 -2.194 1.00 54.00 159 LYS A N 1
ATOM 1319 C CA . LYS A 1 159 ? -13.668 18.402 -1.565 1.00 54.00 159 LYS A CA 1
ATOM 1320 C C . LYS A 1 159 ? -13.527 18.100 -0.073 1.00 54.00 159 LYS A C 1
ATOM 1322 O O . LYS A 1 159 ? -12.740 17.243 0.326 1.00 54.00 159 LYS A O 1
ATOM 1327 N N . ASP A 1 160 ? -14.271 18.864 0.719 1.00 81.25 160 ASP A N 1
ATOM 1328 C CA . ASP A 1 160 ? -14.278 18.955 2.179 1.00 81.25 160 ASP A CA 1
ATOM 1329 C C . ASP A 1 160 ? -14.252 17.593 2.906 1.00 81.25 160 ASP A C 1
ATOM 1331 O O . ASP A 1 160 ? -15.272 17.021 3.293 1.00 81.25 160 ASP A O 1
ATOM 1335 N N . LEU A 1 161 ? -13.044 17.056 3.109 1.00 84.25 161 LEU A N 1
ATOM 1336 C CA . LEU A 1 161 ? -12.830 15.806 3.839 1.00 84.25 161 LEU A CA 1
ATOM 1337 C C . LEU A 1 161 ? -13.344 15.904 5.281 1.00 84.25 161 LEU A C 1
ATOM 1339 O O . LEU A 1 161 ? -13.762 14.891 5.841 1.00 84.25 161 LEU A O 1
ATOM 1343 N N . ALA A 1 162 ? -13.303 17.098 5.880 1.00 84.88 162 ALA A N 1
ATOM 1344 C CA . ALA A 1 162 ? -13.819 17.310 7.222 1.00 84.88 162 ALA A CA 1
ATOM 1345 C C . ALA A 1 162 ? -15.337 17.098 7.239 1.00 84.88 162 ALA A C 1
ATOM 1347 O O . ALA A 1 162 ? -15.795 16.266 8.018 1.00 84.88 162 ALA A O 1
ATOM 1348 N N . GLY A 1 163 ? -16.081 17.722 6.323 1.00 89.94 163 GLY A N 1
ATOM 1349 C CA . GLY A 1 163 ? -17.527 17.530 6.183 1.00 89.94 163 GLY A CA 1
ATOM 1350 C C . GLY A 1 163 ? -17.925 16.077 5.910 1.00 89.94 163 GLY A C 1
ATOM 1351 O O . GLY A 1 163 ? -18.854 15.558 6.526 1.00 89.94 163 GLY A O 1
ATOM 1352 N N . ILE A 1 164 ? -17.174 15.357 5.068 1.00 90.88 164 ILE A N 1
ATOM 1353 C CA . ILE A 1 164 ? -17.427 13.923 4.825 1.00 90.88 164 ILE A CA 1
ATOM 1354 C C . ILE A 1 164 ? -17.229 13.100 6.109 1.00 90.88 164 ILE A C 1
ATOM 1356 O O . ILE A 1 164 ? -18.040 12.228 6.426 1.00 90.88 164 ILE A O 1
ATOM 1360 N N . ILE A 1 165 ? -16.153 13.367 6.857 1.00 92.94 165 ILE A N 1
ATOM 1361 C CA . ILE A 1 165 ? -15.885 12.686 8.130 1.00 92.94 165 ILE A CA 1
ATOM 1362 C C . ILE A 1 165 ? -16.970 13.013 9.160 1.00 92.94 165 ILE A C 1
ATOM 1364 O O . ILE A 1 165 ? -17.387 12.111 9.886 1.00 92.94 165 ILE A O 1
ATOM 1368 N N . GLU A 1 166 ? -17.429 14.264 9.228 1.00 94.44 166 GLU A N 1
ATOM 1369 C CA . GLU A 1 166 ? -18.524 14.673 10.111 1.00 94.44 166 GLU A CA 1
ATOM 1370 C C . GLU A 1 166 ? -19.821 13.926 9.791 1.00 94.44 166 GLU A C 1
ATOM 1372 O O . GLU A 1 166 ? -20.420 13.370 10.709 1.00 94.44 166 GLU A O 1
ATOM 1377 N N . ASN A 1 167 ? -20.202 13.814 8.516 1.00 94.69 167 ASN A N 1
ATOM 1378 C CA . ASN A 1 167 ? -21.394 13.064 8.107 1.00 94.69 167 ASN A CA 1
ATOM 1379 C C . ASN A 1 167 ? -21.307 11.588 8.516 1.00 94.69 167 ASN A C 1
ATOM 1381 O O . ASN A 1 167 ? -22.211 11.067 9.165 1.00 94.69 167 ASN A O 1
ATOM 1385 N N . VAL A 1 168 ? -20.178 10.928 8.233 1.00 95.56 168 VAL A N 1
ATOM 1386 C CA . VAL A 1 168 ? -19.975 9.518 8.605 1.00 95.56 168 VAL A CA 1
ATOM 1387 C C . VAL A 1 168 ? -19.979 9.314 10.120 1.00 95.56 168 VAL A C 1
ATOM 1389 O O . VAL A 1 168 ? -20.501 8.311 10.608 1.00 95.56 168 VAL A O 1
ATOM 1392 N N . CYS A 1 169 ? -19.391 10.236 10.884 1.00 95.88 169 CYS A N 1
ATOM 1393 C CA . CYS A 1 169 ? -19.399 10.139 12.341 1.00 95.88 169 CYS A CA 1
ATOM 1394 C C . CYS A 1 169 ? -20.803 10.358 12.918 1.00 95.88 169 CYS A C 1
ATOM 1396 O O . CYS A 1 169 ? -21.165 9.659 13.862 1.00 95.88 169 CYS A O 1
ATOM 1398 N N . SER A 1 170 ? -21.590 11.269 12.341 1.00 94.75 170 SER A N 1
ATOM 1399 C CA . SER A 1 170 ? -22.993 11.485 12.711 1.00 94.75 170 SER A CA 1
ATOM 1400 C C . SER A 1 170 ? -23.848 10.248 12.437 1.00 94.75 170 SER A C 1
ATOM 1402 O O . SER A 1 170 ? -24.518 9.776 13.352 1.00 94.75 170 SER A O 1
ATOM 1404 N N . GLU A 1 171 ? -23.738 9.638 11.251 1.00 95.44 171 GLU A N 1
ATOM 1405 C CA . GLU A 1 171 ? -24.431 8.378 10.930 1.00 95.44 171 GLU A CA 1
ATOM 1406 C C . GLU A 1 171 ? -24.099 7.269 11.938 1.00 95.44 171 GLU A C 1
ATOM 1408 O O . GLU A 1 171 ? -24.987 6.579 12.436 1.00 95.44 171 GLU A O 1
ATOM 1413 N N . LEU A 1 172 ? -22.811 7.101 12.267 1.00 95.06 172 LEU A N 1
ATOM 1414 C CA . LEU A 1 172 ? -22.370 6.102 13.243 1.00 95.06 172 LEU A CA 1
ATOM 1415 C C . LEU A 1 172 ? -22.897 6.406 14.654 1.00 95.06 172 LEU A C 1
ATOM 1417 O O . LEU A 1 172 ? -23.209 5.484 15.405 1.00 95.06 172 LEU A O 1
ATOM 1421 N N . LEU A 1 173 ? -23.015 7.681 15.028 1.00 94.19 173 LEU A N 1
ATOM 1422 C CA . LEU A 1 173 ? -23.556 8.091 16.324 1.00 94.19 173 LEU A CA 1
ATOM 1423 C C . LEU A 1 173 ? -25.073 7.841 16.429 1.00 94.19 173 LEU A C 1
ATOM 1425 O O . LEU A 1 173 ? -25.580 7.515 17.513 1.00 94.19 173 LEU A O 1
ATOM 1429 N N . GLU A 1 174 ? -25.795 8.004 15.322 1.00 92.94 174 GLU A N 1
ATOM 1430 C CA . GLU A 1 174 ? -27.226 7.714 15.207 1.00 92.94 174 GLU A CA 1
ATOM 1431 C C . GLU A 1 174 ? -27.496 6.210 15.230 1.00 92.94 174 GLU A C 1
ATOM 1433 O O . GLU A 1 174 ? -28.357 5.760 15.986 1.00 92.94 174 GLU A O 1
ATOM 1438 N N . SER A 1 175 ? -26.704 5.427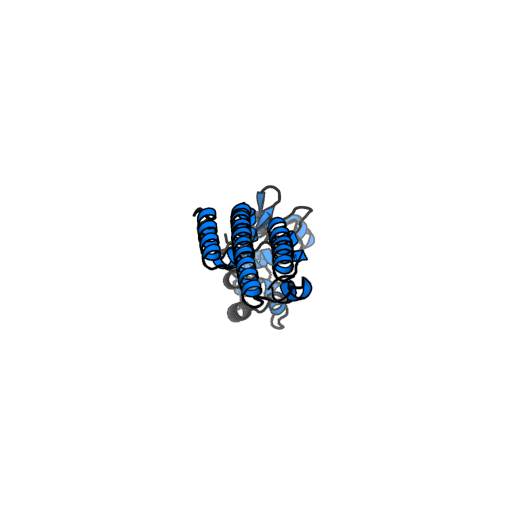 14.494 1.00 92.19 175 SER A N 1
ATOM 1439 C CA . SER A 1 175 ? -26.848 3.970 14.403 1.00 92.19 175 SER A CA 1
ATOM 1440 C C . SER A 1 175 ? -26.184 3.190 15.550 1.00 92.19 175 SER A C 1
ATOM 1442 O O . SER A 1 175 ? -26.098 1.967 15.474 1.00 92.19 175 SER A O 1
ATOM 1444 N N . ASP A 1 176 ? -25.633 3.876 16.557 1.00 89.06 176 ASP A N 1
ATOM 1445 C CA . ASP A 1 176 ? -24.791 3.319 17.635 1.00 89.06 176 ASP A CA 1
ATOM 1446 C C . ASP A 1 176 ? -23.602 2.450 17.150 1.00 89.06 176 ASP A C 1
ATOM 1448 O O . ASP A 1 176 ? -23.128 1.554 17.849 1.00 89.06 176 ASP A O 1
ATOM 1452 N N . GLY A 1 177 ? -23.077 2.730 15.954 1.00 90.12 177 GLY A N 1
ATOM 1453 C CA . GLY A 1 177 ? -21.904 2.056 15.392 1.00 90.12 177 GLY A CA 1
ATOM 1454 C C . GLY A 1 177 ? -20.591 2.576 15.983 1.00 90.12 177 GLY A C 1
ATOM 1455 O O . GLY A 1 177 ? -20.458 3.760 16.280 1.00 90.12 177 GLY A O 1
ATOM 1456 N N . ASP A 1 178 ? -19.581 1.720 16.148 1.00 92.19 178 ASP A N 1
ATOM 1457 C CA . ASP A 1 178 ? -18.330 2.113 16.812 1.00 92.19 178 ASP A CA 1
ATOM 1458 C C . ASP A 1 178 ? -17.523 3.168 16.035 1.00 92.19 178 ASP A C 1
ATOM 1460 O O . ASP A 1 178 ? -17.015 2.927 14.932 1.00 92.19 178 ASP A O 1
ATOM 1464 N N . ILE A 1 179 ? -17.316 4.328 16.666 1.00 94.88 179 ILE A N 1
ATOM 1465 C CA . ILE A 1 179 ? -16.580 5.455 16.082 1.00 94.88 179 ILE A CA 1
ATOM 1466 C C . ILE A 1 179 ? -15.078 5.290 16.344 1.00 94.88 179 ILE A C 1
ATOM 1468 O O . ILE A 1 179 ? -14.483 5.847 17.277 1.00 94.88 179 ILE A O 1
ATOM 1472 N N . THR A 1 180 ? -14.425 4.515 15.479 1.00 93.44 180 THR A N 1
ATOM 1473 C CA . THR A 1 180 ? -12.965 4.359 15.470 1.00 93.44 180 THR A CA 1
ATOM 1474 C C . THR A 1 180 ? -12.348 4.949 14.209 1.00 93.44 180 THR A C 1
ATOM 1476 O O . THR A 1 180 ? -13.002 5.072 13.175 1.00 93.44 180 THR A O 1
ATOM 1479 N N . LEU A 1 181 ? -11.057 5.292 14.275 1.00 90.62 181 LEU A N 1
ATOM 1480 C CA . LEU A 1 181 ? -10.324 5.756 13.095 1.00 90.62 181 LEU A CA 1
ATOM 1481 C C . LEU A 1 181 ? -10.384 4.718 11.965 1.00 90.62 181 LEU A C 1
ATOM 1483 O O . LEU A 1 181 ? -10.536 5.087 10.807 1.00 90.62 181 LEU A O 1
ATOM 1487 N N . THR A 1 182 ? -10.303 3.434 12.316 1.00 89.38 182 THR A N 1
ATOM 1488 C CA . THR A 1 182 ? -10.402 2.319 11.374 1.00 89.38 182 THR A CA 1
ATOM 1489 C C . THR A 1 182 ? -11.788 2.273 10.732 1.00 89.38 182 THR A C 1
ATOM 1491 O O . THR A 1 182 ? -11.875 2.291 9.507 1.00 89.38 182 THR A O 1
ATOM 1494 N N . THR A 1 183 ? -12.863 2.307 11.530 1.00 90.75 183 THR A N 1
ATOM 1495 C CA . THR A 1 183 ? -14.252 2.298 11.033 1.00 90.75 183 THR A CA 1
ATOM 1496 C C . THR A 1 183 ? -14.505 3.447 10.062 1.00 90.75 183 THR A C 1
ATOM 1498 O O . THR A 1 183 ? -14.978 3.230 8.947 1.00 90.75 183 THR A O 1
ATOM 1501 N N . VAL A 1 184 ? -14.126 4.666 10.458 1.00 92.56 184 VAL A N 1
ATOM 1502 C CA . VAL A 1 184 ? -14.309 5.868 9.636 1.00 92.56 184 VAL A CA 1
ATOM 1503 C C . VAL A 1 184 ? -13.498 5.763 8.346 1.00 92.56 184 VAL A C 1
ATOM 1505 O O . VAL A 1 184 ? -14.038 6.016 7.277 1.00 92.56 184 VAL A O 1
ATOM 1508 N N . SER A 1 185 ? -12.237 5.317 8.424 1.00 89.81 185 SER A N 1
ATOM 1509 C CA . SER A 1 185 ? -11.357 5.150 7.257 1.00 89.81 185 SER A CA 1
ATOM 1510 C C . SER A 1 185 ? -11.917 4.176 6.216 1.00 89.81 185 SER A C 1
ATOM 1512 O O . SER A 1 185 ? -11.880 4.460 5.020 1.00 89.81 185 SER A O 1
ATOM 1514 N N . MET A 1 186 ? -12.518 3.072 6.672 1.00 86.94 186 MET A N 1
ATOM 1515 C CA . MET A 1 186 ? -13.169 2.101 5.793 1.00 86.94 186 MET A CA 1
ATOM 1516 C C . MET A 1 186 ? -14.412 2.695 5.127 1.00 86.94 186 MET A C 1
ATOM 1518 O O . MET A 1 186 ? -14.549 2.578 3.914 1.00 86.94 186 MET A O 1
ATOM 1522 N N . LYS A 1 187 ? -15.277 3.384 5.887 1.00 87.94 187 LYS A N 1
ATOM 1523 C CA . LYS A 1 187 ? -16.503 3.998 5.347 1.00 87.94 187 LYS A CA 1
ATOM 1524 C C . LYS A 1 187 ? -16.227 5.085 4.306 1.00 87.94 187 LYS A C 1
ATOM 1526 O O . LYS A 1 187 ? -16.941 5.159 3.317 1.00 87.94 187 LYS A O 1
ATOM 1531 N N . ILE A 1 188 ? -15.193 5.904 4.504 1.00 87.25 188 ILE A N 1
ATOM 1532 C CA . ILE A 1 188 ? -14.844 6.982 3.560 1.00 87.25 188 ILE A CA 1
ATOM 1533 C C . ILE A 1 188 ? -13.926 6.522 2.417 1.00 87.25 188 ILE A C 1
ATOM 1535 O O . ILE A 1 188 ? -13.560 7.331 1.568 1.00 87.25 188 ILE A O 1
ATOM 1539 N N . GLY A 1 189 ? -13.492 5.256 2.410 1.00 79.62 189 GLY A N 1
ATOM 1540 C CA . GLY A 1 189 ? -12.594 4.725 1.383 1.00 79.62 189 GLY A CA 1
ATOM 1541 C C . GLY A 1 189 ? -11.200 5.366 1.371 1.00 79.62 189 GLY A C 1
ATOM 1542 O O . GLY A 1 189 ? -10.534 5.374 0.336 1.00 79.62 189 GLY A O 1
ATOM 1543 N N . CYS A 1 190 ? -10.736 5.921 2.497 1.00 81.75 190 CYS A N 1
ATOM 1544 C CA . CYS A 1 190 ? -9.416 6.547 2.592 1.00 81.75 190 CYS A CA 1
ATOM 1545 C C . CYS A 1 190 ? -8.614 5.987 3.767 1.00 81.75 190 CYS A C 1
ATOM 1547 O O . CYS A 1 190 ? -9.168 5.526 4.756 1.00 81.75 190 CYS A O 1
ATOM 1549 N N . SER A 1 191 ? -7.282 5.998 3.675 1.00 81.88 191 SER A N 1
ATOM 1550 C CA . SER A 1 191 ? -6.455 5.387 4.720 1.00 81.88 191 SER A CA 1
ATOM 1551 C C . SER A 1 191 ? -6.504 6.179 6.034 1.00 81.88 191 SER A C 1
ATOM 1553 O O . SER A 1 191 ? -6.512 7.411 6.033 1.00 81.88 191 SER A O 1
ATOM 1555 N N . ALA A 1 192 ? -6.411 5.484 7.171 1.00 82.44 192 ALA A N 1
ATOM 1556 C CA . ALA A 1 192 ? -6.253 6.113 8.486 1.00 82.44 192 ALA A CA 1
ATOM 1557 C C . ALA A 1 192 ? -5.076 7.112 8.529 1.00 82.44 192 ALA A C 1
ATOM 1559 O O . ALA A 1 192 ? -5.136 8.142 9.202 1.00 82.44 192 ALA A O 1
ATOM 1560 N N . THR A 1 193 ? -4.009 6.836 7.773 1.00 79.88 193 THR A N 1
ATOM 1561 C CA . THR A 1 193 ? -2.861 7.737 7.608 1.00 79.88 193 THR A CA 1
ATOM 1562 C C . THR A 1 193 ? -3.254 9.029 6.898 1.00 79.88 193 THR A C 1
ATOM 1564 O O . THR A 1 193 ? -2.832 10.100 7.323 1.00 79.88 193 THR A O 1
ATOM 1567 N N . THR A 1 194 ? -4.090 8.956 5.859 1.00 79.00 194 THR A N 1
ATOM 1568 C CA . THR A 1 194 ? -4.600 10.128 5.131 1.00 79.00 194 THR A CA 1
ATOM 1569 C C . THR A 1 194 ? -5.378 11.049 6.066 1.00 79.00 194 THR A C 1
ATOM 1571 O O . THR A 1 194 ? -5.081 12.241 6.116 1.00 79.00 194 THR A O 1
ATOM 1574 N N . ILE A 1 195 ? -6.289 10.488 6.869 1.00 84.62 195 ILE A N 1
ATOM 1575 C CA . ILE A 1 195 ? -7.068 11.227 7.877 1.00 84.62 195 ILE A CA 1
ATOM 1576 C C . ILE A 1 195 ? -6.138 11.954 8.856 1.00 84.62 195 ILE A C 1
ATOM 1578 O O . ILE A 1 195 ? -6.291 13.152 9.096 1.00 84.62 195 ILE A O 1
ATOM 1582 N N . ARG A 1 196 ? -5.131 11.247 9.389 1.00 81.12 196 ARG A N 1
ATOM 1583 C CA . ARG A 1 196 ? -4.150 11.826 10.321 1.00 81.12 196 ARG A CA 1
ATOM 1584 C C . ARG A 1 196 ? -3.340 12.943 9.676 1.00 81.12 196 ARG A C 1
ATOM 1586 O O . ARG A 1 196 ? -3.203 14.010 10.263 1.00 81.12 196 ARG A O 1
ATOM 1593 N N . CYS A 1 197 ? -2.820 12.716 8.471 1.00 75.31 197 CYS A N 1
ATOM 1594 C CA . CYS A 1 197 ? -2.022 13.703 7.744 1.00 75.31 197 CYS A CA 1
ATOM 1595 C C . CYS A 1 197 ? -2.815 14.960 7.373 1.00 75.31 197 CYS A C 1
ATOM 1597 O O . CYS A 1 197 ? -2.211 16.012 7.194 1.00 75.31 197 CYS A O 1
ATOM 1599 N N . LYS A 1 198 ? -4.140 14.850 7.242 1.00 77.75 198 LYS A N 1
ATOM 1600 C CA . LYS A 1 198 ? -5.045 15.974 6.981 1.00 77.75 198 LYS A CA 1
ATOM 1601 C C . LYS A 1 198 ? -5.558 16.648 8.262 1.00 77.75 198 LYS A C 1
ATOM 1603 O O . LYS A 1 198 ? -6.315 17.601 8.169 1.00 77.75 198 LYS A O 1
ATOM 1608 N N . GLY A 1 199 ? -5.139 16.189 9.446 1.00 77.94 199 GLY A N 1
ATOM 1609 C CA . GLY A 1 199 ? -5.505 16.802 10.727 1.00 77.94 199 GLY A CA 1
ATOM 1610 C C . GLY A 1 199 ? -6.923 16.486 11.213 1.00 77.94 199 GLY A C 1
ATOM 1611 O O . GLY A 1 199 ? -7.336 17.004 12.244 1.00 77.94 199 GLY A O 1
ATOM 1612 N N . CYS A 1 200 ? -7.661 15.599 10.541 1.00 87.56 200 CYS A N 1
ATOM 1613 C CA . CYS A 1 200 ? -9.071 15.322 10.847 1.00 87.56 200 CYS A CA 1
ATOM 1614 C C . CYS A 1 200 ? -9.281 14.344 12.022 1.00 87.56 200 CYS A C 1
ATOM 1616 O O . CYS A 1 200 ? -10.414 13.997 12.351 1.00 87.56 200 CYS A O 1
ATOM 1618 N N . SER A 1 201 ? -8.209 13.884 12.678 1.00 87.31 201 SER A N 1
ATOM 1619 C CA . SER A 1 201 ? -8.301 12.988 13.845 1.00 87.31 201 SER A 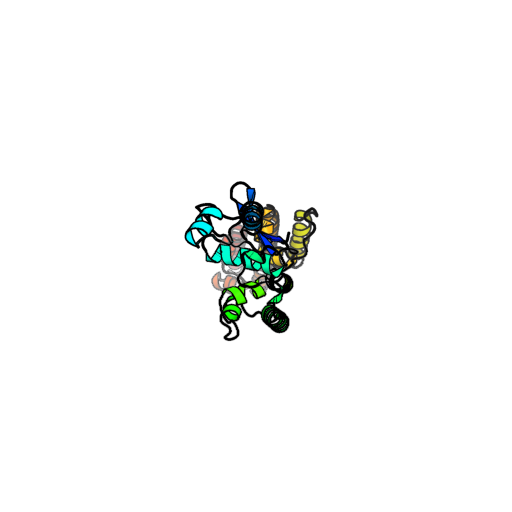CA 1
ATOM 1620 C C . SER A 1 201 ? -9.076 13.610 15.012 1.00 87.31 201 SER A C 1
ATOM 1622 O O . SER A 1 201 ? -9.719 12.888 15.772 1.00 87.31 201 SER A O 1
ATOM 1624 N N . SER A 1 202 ? -9.014 14.936 15.160 1.00 86.75 202 SER A N 1
ATOM 1625 C CA . SER A 1 202 ? -9.724 15.679 16.207 1.00 86.75 202 SER A CA 1
ATOM 1626 C C . SER A 1 202 ? -11.242 15.550 16.075 1.00 86.75 202 SER A C 1
ATOM 1628 O O . SER A 1 202 ? -11.921 15.355 17.079 1.00 86.75 202 SER A O 1
ATOM 1630 N N . ILE A 1 203 ? -11.763 15.570 14.844 1.00 92.00 203 ILE A N 1
ATOM 1631 C CA . ILE A 1 203 ? -13.192 15.412 14.550 1.00 92.00 203 ILE A CA 1
ATOM 1632 C C . ILE A 1 203 ? -13.669 14.043 15.045 1.00 92.00 203 ILE A C 1
ATOM 1634 O O . ILE A 1 203 ? -14.607 13.959 15.832 1.00 92.00 203 ILE A O 1
ATOM 1638 N N . ILE A 1 204 ? -12.965 12.973 14.664 1.00 93.38 204 ILE A N 1
ATOM 1639 C CA . ILE A 1 204 ? -13.311 11.600 15.065 1.00 93.38 204 ILE A CA 1
ATOM 1640 C C . ILE A 1 204 ? -13.275 11.449 16.590 1.00 93.38 204 ILE A C 1
ATOM 1642 O O . ILE A 1 204 ? -14.154 10.811 17.167 1.00 93.38 204 ILE A O 1
ATOM 1646 N N . ASN A 1 205 ? -12.278 12.037 17.257 1.00 92.00 205 ASN A N 1
ATOM 1647 C CA . ASN A 1 205 ? -12.181 11.982 18.715 1.00 92.00 205 ASN A CA 1
ATOM 1648 C C . ASN A 1 205 ? -13.347 12.716 19.394 1.00 92.00 205 ASN A C 1
ATOM 1650 O O . ASN A 1 205 ? -13.942 12.153 20.308 1.00 92.00 205 ASN A O 1
ATOM 1654 N N . ARG A 1 206 ? -13.739 13.896 18.896 1.00 94.75 206 ARG A N 1
ATOM 1655 C CA . ARG A 1 206 ? -14.907 14.643 19.394 1.00 94.75 206 ARG A CA 1
ATOM 1656 C C . ARG A 1 206 ? -16.187 13.802 19.329 1.00 94.75 206 ARG A C 1
ATOM 1658 O O . ARG A 1 206 ? -16.917 13.714 20.312 1.00 94.75 206 ARG A O 1
ATOM 1665 N N . TYR A 1 207 ? -16.449 13.140 18.201 1.00 95.69 207 TYR A N 1
ATOM 1666 C CA . TYR A 1 207 ? -17.625 12.269 18.063 1.00 95.69 207 TYR A CA 1
ATOM 1667 C C . TYR A 1 207 ? -17.532 10.997 18.918 1.00 95.69 207 TYR A C 1
ATOM 1669 O O . TYR A 1 207 ? -18.535 10.553 19.476 1.00 95.69 207 TYR A O 1
ATOM 1677 N N . ARG A 1 208 ? -16.333 10.427 19.095 1.00 94.25 208 ARG A N 1
ATOM 1678 C CA . ARG A 1 208 ? -16.124 9.295 20.011 1.00 94.25 208 ARG A CA 1
ATOM 1679 C C . ARG A 1 208 ? -16.447 9.669 21.459 1.00 94.25 208 ARG A C 1
ATOM 1681 O O . ARG A 1 208 ? -17.084 8.885 22.159 1.00 94.25 208 ARG A O 1
ATOM 1688 N N . GLU A 1 209 ? -16.041 10.855 21.904 1.00 93.44 209 GLU A N 1
ATOM 1689 C CA . GLU A 1 209 ? -16.373 11.369 23.239 1.00 93.44 209 GLU A CA 1
ATOM 1690 C C . GLU A 1 209 ? -17.889 11.541 23.408 1.00 93.44 209 GLU A C 1
ATOM 1692 O O . GLU A 1 209 ? -18.454 11.102 24.412 1.00 93.44 209 GLU A O 1
ATOM 1697 N N . GLN A 1 210 ? -18.576 12.083 22.396 1.00 93.56 210 GLN A N 1
ATOM 1698 C CA . GLN A 1 210 ? -20.041 12.184 22.393 1.00 93.56 210 GLN A CA 1
ATOM 1699 C C . GLN A 1 210 ? -20.718 10.809 22.479 1.00 93.56 210 GLN A C 1
ATOM 1701 O O . GLN A 1 210 ? -21.627 10.620 23.291 1.00 93.56 210 GLN A O 1
ATOM 1706 N N . GLN A 1 211 ? -20.249 9.824 21.706 1.00 94.81 211 GLN A N 1
ATOM 1707 C CA . GLN A 1 211 ? -20.752 8.451 21.774 1.00 94.81 211 GLN A CA 1
ATOM 1708 C C . GLN A 1 211 ? -20.559 7.852 23.169 1.00 94.81 211 GLN A C 1
ATOM 1710 O O . GLN A 1 211 ? -21.485 7.258 23.726 1.00 94.81 211 GLN A O 1
ATOM 1715 N N . GLN A 1 212 ? -19.382 8.038 23.767 1.00 92.00 212 GLN A N 1
ATOM 1716 C CA . GLN A 1 212 ? -19.098 7.545 25.111 1.00 92.00 212 GLN A CA 1
ATOM 1717 C C . GLN A 1 212 ? -20.038 8.170 26.150 1.00 92.00 212 GLN A C 1
ATOM 1719 O O . GLN A 1 212 ? -20.554 7.459 27.014 1.00 92.00 212 GLN A O 1
ATOM 1724 N N . MET A 1 213 ? -20.313 9.472 26.045 1.00 91.19 213 MET A N 1
ATOM 1725 C CA . MET A 1 213 ? -21.254 10.168 26.925 1.00 91.19 213 MET A CA 1
ATOM 1726 C C . MET A 1 213 ? -22.690 9.655 26.749 1.00 91.19 213 MET A C 1
ATOM 1728 O O . MET A 1 213 ? -23.352 9.354 27.744 1.00 91.19 213 MET A O 1
ATOM 1732 N N . LYS A 1 214 ? -23.152 9.465 25.505 1.00 92.06 214 LYS A N 1
ATOM 1733 C CA . LYS A 1 214 ? -24.484 8.915 25.189 1.00 92.06 214 LYS A CA 1
ATOM 1734 C C . LYS A 1 214 ? -24.655 7.488 25.723 1.00 92.06 214 LYS A C 1
ATOM 1736 O O . LYS A 1 214 ? -25.653 7.188 26.385 1.00 92.06 214 LYS A O 1
ATOM 1741 N N . ARG A 1 215 ? -23.656 6.620 25.515 1.00 91.00 215 ARG A N 1
ATOM 1742 C CA . ARG A 1 215 ? -23.644 5.238 26.032 1.00 91.00 215 ARG A CA 1
ATOM 1743 C C . ARG A 1 215 ? -23.624 5.211 27.562 1.00 91.00 215 ARG A C 1
ATOM 1745 O O . ARG A 1 215 ? -24.392 4.469 28.172 1.00 91.00 215 ARG A O 1
ATOM 1752 N N . ARG A 1 216 ? -22.817 6.070 28.197 1.00 90.00 216 ARG A N 1
ATOM 1753 C CA . ARG A 1 216 ? -22.759 6.211 29.662 1.00 90.00 216 ARG A CA 1
ATOM 1754 C C . ARG A 1 216 ? -24.098 6.648 30.249 1.00 90.00 216 ARG A C 1
ATOM 1756 O O . ARG A 1 216 ? -24.544 6.068 31.235 1.00 90.00 216 ARG A O 1
ATOM 1763 N N . HIS A 1 217 ? -24.740 7.648 29.649 1.00 91.38 217 HIS A N 1
ATOM 1764 C CA . HIS A 1 217 ? -26.048 8.123 30.091 1.00 91.38 217 HIS A CA 1
ATOM 1765 C C . HIS A 1 217 ? -27.121 7.032 29.958 1.00 91.38 217 HIS A C 1
ATOM 1767 O O . HIS A 1 217 ? -27.856 6.770 30.907 1.00 91.38 217 HIS A O 1
ATOM 1773 N N . SER A 1 218 ? -27.146 6.334 28.820 1.00 91.19 218 SER A N 1
ATOM 1774 C CA . SER A 1 218 ? -28.080 5.228 28.575 1.00 91.19 218 SER A CA 1
ATOM 1775 C C . SER A 1 218 ? -27.902 4.093 29.588 1.00 91.19 218 SER A C 1
ATOM 1777 O O . SER A 1 218 ? -28.882 3.596 30.137 1.00 91.19 218 SER A O 1
ATOM 1779 N N . LEU A 1 219 ? -26.655 3.730 29.910 1.00 90.69 219 LEU A N 1
ATOM 1780 C CA . LEU A 1 219 ? -26.355 2.738 30.944 1.00 90.69 219 LEU A CA 1
ATOM 1781 C C . LEU A 1 219 ? -26.863 3.177 32.326 1.00 90.69 219 LEU A C 1
ATOM 1783 O O . LEU A 1 219 ? -27.481 2.384 33.030 1.00 90.69 219 LEU A O 1
ATOM 1787 N N . ILE A 1 220 ? -26.649 4.441 32.708 1.00 91.81 220 ILE A N 1
ATOM 1788 C CA . ILE A 1 220 ? -27.159 4.997 33.973 1.00 91.81 220 ILE A CA 1
ATOM 1789 C C . ILE A 1 220 ? -28.686 4.874 34.053 1.00 91.81 220 ILE A C 1
ATOM 1791 O O . ILE A 1 220 ? -29.211 4.497 35.102 1.00 91.81 220 ILE A O 1
ATOM 1795 N N . LEU A 1 221 ? -29.400 5.173 32.964 1.00 93.00 221 LEU A N 1
ATOM 1796 C CA . LEU A 1 221 ? -30.857 5.043 32.911 1.00 93.00 221 LEU A CA 1
ATOM 1797 C C . LEU A 1 221 ? -31.306 3.587 33.062 1.00 93.00 221 LEU A C 1
ATOM 1799 O O . LEU A 1 221 ? -32.199 3.320 33.866 1.00 93.00 221 LEU A O 1
ATOM 1803 N N . ARG A 1 222 ? -30.653 2.645 32.367 1.00 92.75 222 ARG A N 1
ATOM 1804 C CA . ARG A 1 222 ? -30.944 1.210 32.516 1.00 92.75 222 ARG A CA 1
ATOM 1805 C C . ARG A 1 222 ? -30.717 0.729 33.944 1.00 92.75 222 ARG A C 1
ATOM 1807 O O . ARG A 1 222 ? -31.593 0.088 34.503 1.00 92.75 222 ARG A O 1
ATOM 1814 N N . ILE A 1 223 ? -29.605 1.115 34.575 1.00 92.25 223 ILE A N 1
ATOM 1815 C CA . ILE A 1 223 ? -29.333 0.767 35.979 1.00 92.25 223 ILE A CA 1
ATOM 1816 C C . ILE A 1 223 ? -30.434 1.310 36.892 1.00 92.25 223 ILE A C 1
ATOM 1818 O O . ILE A 1 223 ? -30.950 0.569 37.721 1.00 92.25 223 ILE A O 1
ATOM 1822 N N . LYS A 1 224 ? -30.829 2.583 36.743 1.00 92.38 224 LYS A N 1
ATOM 1823 C CA . LYS A 1 224 ? -31.920 3.170 37.541 1.00 92.38 224 LYS A CA 1
ATOM 1824 C C . LYS A 1 224 ? -33.228 2.399 37.372 1.00 92.38 224 LYS A C 1
ATOM 1826 O O . LYS A 1 224 ? -33.908 2.144 38.363 1.00 92.38 224 LYS A O 1
ATOM 1831 N N . HIS A 1 225 ? -33.560 2.025 36.138 1.00 92.56 225 HIS A N 1
ATOM 1832 C CA . HIS A 1 225 ? -34.732 1.212 35.840 1.00 92.56 225 HIS A CA 1
ATOM 1833 C C . HIS A 1 225 ? -34.648 -0.166 36.513 1.00 92.56 225 HIS A C 1
ATOM 1835 O O . HIS A 1 225 ? -35.557 -0.530 37.252 1.00 92.56 225 HIS A O 1
ATOM 1841 N N . SER A 1 226 ? -33.540 -0.893 36.348 1.00 92.38 226 SER A N 1
ATOM 1842 C CA . SER A 1 226 ? -33.340 -2.213 36.961 1.00 92.38 226 SER A CA 1
ATOM 1843 C C . SER A 1 226 ? -33.361 -2.164 38.487 1.00 92.38 226 SER A C 1
ATOM 1845 O O . SER A 1 226 ? -33.927 -3.048 39.120 1.00 92.38 226 SER A O 1
ATOM 1847 N N . VAL A 1 227 ? -32.807 -1.109 39.092 1.00 92.56 227 VAL A N 1
ATOM 1848 C CA . VAL A 1 227 ? -32.909 -0.878 40.536 1.00 92.56 227 VAL A CA 1
ATOM 1849 C C . VAL A 1 227 ? -34.375 -0.698 40.935 1.00 92.56 227 VAL A C 1
ATOM 1851 O O . VAL A 1 227 ? -34.837 -1.386 41.836 1.00 92.56 227 VAL A O 1
ATOM 1854 N N . ASN A 1 228 ? -35.131 0.177 40.264 1.00 91.88 228 ASN A N 1
ATOM 1855 C CA . ASN A 1 228 ? -36.557 0.375 40.562 1.00 91.88 228 ASN A CA 1
ATOM 1856 C C . ASN A 1 228 ? -37.353 -0.932 40.477 1.00 91.88 228 ASN A C 1
ATOM 1858 O O . ASN A 1 228 ? -38.087 -1.258 41.406 1.00 91.88 228 ASN A O 1
ATOM 1862 N N . GLU A 1 229 ? -37.160 -1.683 39.396 1.00 92.38 229 GLU A N 1
ATOM 1863 C CA . GLU A 1 229 ? -37.765 -2.997 39.186 1.00 92.38 229 GLU A CA 1
ATOM 1864 C C . GLU A 1 229 ? -37.418 -3.977 40.308 1.00 92.38 229 GLU A C 1
ATOM 1866 O O . GLU A 1 229 ? -38.298 -4.655 40.835 1.00 92.38 229 GLU A O 1
ATOM 1871 N N . PHE A 1 230 ? -36.150 -4.022 40.720 1.00 93.12 230 PHE A N 1
ATOM 1872 C CA . PHE A 1 230 ? -35.702 -4.901 41.794 1.00 93.12 230 PHE A CA 1
ATOM 1873 C C . PHE A 1 230 ? -36.409 -4.592 43.119 1.00 93.12 230 PHE A C 1
ATOM 1875 O O . PHE A 1 230 ? -36.925 -5.505 43.762 1.00 93.12 230 PHE A O 1
ATOM 1882 N N . PHE A 1 231 ? -36.473 -3.313 43.503 1.00 91.75 231 PHE A N 1
ATOM 1883 C CA . PHE A 1 231 ? -37.176 -2.877 44.715 1.00 91.75 231 PHE A CA 1
ATOM 1884 C C . PHE A 1 231 ? -38.679 -3.184 44.648 1.00 91.75 231 PHE A C 1
ATOM 1886 O O . PHE A 1 231 ? -39.259 -3.599 45.644 1.00 91.75 231 PHE A O 1
ATOM 1893 N N . ASN A 1 232 ? -39.308 -3.028 43.480 1.00 90.38 232 ASN A N 1
ATOM 1894 C CA . ASN A 1 232 ? -40.728 -3.337 43.307 1.00 90.38 232 ASN A CA 1
ATOM 1895 C C . ASN A 1 232 ? -41.030 -4.839 43.436 1.00 90.38 232 ASN A C 1
ATOM 1897 O O . ASN A 1 232 ? -42.076 -5.196 43.971 1.00 90.38 232 ASN A O 1
ATOM 1901 N N . ARG A 1 233 ? -40.135 -5.714 42.957 1.00 91.38 233 ARG A N 1
ATOM 1902 C CA . ARG A 1 233 ? -40.301 -7.178 43.050 1.00 91.38 233 ARG A CA 1
ATOM 1903 C C . ARG A 1 233 ? -40.133 -7.713 44.467 1.00 91.38 233 ARG A C 1
ATOM 1905 O O . ARG A 1 233 ? -40.784 -8.687 44.810 1.00 91.38 233 ARG A O 1
ATOM 1912 N N . HIS A 1 234 ? -39.297 -7.065 45.273 1.00 90.00 234 HIS A N 1
ATOM 1913 C CA . HIS A 1 234 ? -39.018 -7.441 46.663 1.00 90.00 234 HIS A CA 1
ATOM 1914 C C . HIS A 1 234 ? -39.789 -6.537 47.630 1.00 90.00 234 HIS A C 1
ATOM 1916 O O . HIS A 1 234 ? -39.256 -6.049 48.632 1.00 90.00 234 HIS A O 1
ATOM 1922 N N . LYS A 1 235 ? -41.048 -6.247 47.281 1.00 82.31 235 LYS A N 1
ATOM 1923 C CA . LYS A 1 235 ? -41.948 -5.492 48.145 1.00 82.31 235 LYS A CA 1
ATOM 1924 C C . LYS A 1 235 ? -42.157 -6.305 49.422 1.00 82.31 235 LYS A C 1
ATOM 1926 O O . LYS A 1 235 ? -42.521 -7.468 49.341 1.00 82.31 235 LYS A O 1
ATOM 1931 N N . ASP A 1 236 ? -41.865 -5.689 50.565 1.00 85.88 236 ASP A N 1
ATOM 1932 C CA . ASP A 1 236 ? -41.965 -6.282 51.909 1.00 85.88 236 ASP A CA 1
ATOM 1933 C C . ASP A 1 236 ? -40.833 -7.255 52.302 1.00 85.88 236 ASP A C 1
ATOM 1935 O O . ASP A 1 236 ? -40.867 -7.853 53.376 1.00 85.88 236 ASP A O 1
ATOM 1939 N N . GLU A 1 237 ? -39.765 -7.343 51.501 1.00 90.38 237 GLU A N 1
ATOM 1940 C CA . GLU A 1 237 ? -38.568 -8.124 51.830 1.00 90.38 237 GLU A CA 1
ATOM 1941 C C . GLU A 1 237 ? -37.345 -7.248 52.144 1.00 90.38 237 GLU A C 1
ATOM 1943 O O . GLU A 1 237 ? -37.108 -6.196 51.539 1.00 90.38 237 GLU A O 1
ATOM 1948 N N . MET A 1 238 ? -36.514 -7.715 53.080 1.00 89.19 238 MET A N 1
ATOM 1949 C CA . MET A 1 238 ? -35.216 -7.105 53.375 1.00 89.19 238 MET A CA 1
ATOM 1950 C C . MET A 1 238 ? -34.254 -7.295 52.197 1.00 89.19 238 MET A C 1
ATOM 1952 O O . MET A 1 238 ? -33.951 -8.415 51.789 1.00 89.19 238 MET A O 1
ATOM 1956 N N . ILE A 1 239 ? -33.696 -6.195 51.693 1.00 91.31 239 ILE A N 1
ATOM 1957 C CA . ILE A 1 239 ? -32.793 -6.212 50.540 1.00 91.31 239 ILE A CA 1
ATOM 1958 C C . ILE A 1 239 ? -31.334 -6.201 50.998 1.00 91.31 239 ILE A C 1
ATOM 1960 O O . ILE A 1 239 ? -30.836 -5.237 51.595 1.00 91.31 239 ILE A O 1
ATOM 1964 N N . TYR A 1 240 ? -30.607 -7.260 50.646 1.00 89.62 240 TYR A N 1
ATOM 1965 C CA . TYR A 1 240 ? -29.160 -7.338 50.825 1.00 89.62 240 TYR A CA 1
ATOM 1966 C C . TYR A 1 240 ? -28.420 -6.770 49.615 1.00 89.62 240 TYR A C 1
ATOM 1968 O O . TYR A 1 240 ? -28.824 -6.935 48.466 1.00 89.62 240 TYR A O 1
ATOM 1976 N N . LEU A 1 241 ? -27.287 -6.118 49.887 1.00 86.88 241 LEU A N 1
ATOM 1977 C CA . LEU A 1 241 ? -26.486 -5.449 48.862 1.00 86.88 241 LEU A CA 1
ATOM 1978 C C . LEU A 1 241 ? -26.007 -6.435 47.785 1.00 86.88 241 LEU A C 1
ATOM 1980 O O . LEU A 1 241 ? -26.061 -6.130 46.600 1.00 86.88 241 LEU A O 1
ATOM 1984 N N . LYS A 1 242 ? -25.582 -7.629 48.213 1.00 87.88 242 LYS A N 1
ATOM 1985 C CA . LYS A 1 242 ? -25.127 -8.706 47.330 1.00 87.88 242 LYS A CA 1
ATOM 1986 C C . LYS A 1 242 ? -26.205 -9.068 46.300 1.00 87.88 242 LYS A C 1
ATOM 1988 O O . LYS A 1 242 ? -25.954 -8.944 45.108 1.00 87.88 242 LYS A O 1
ATOM 1993 N N . ASN A 1 243 ? -27.414 -9.377 46.766 1.00 86.56 243 ASN A N 1
ATOM 1994 C CA . ASN A 1 243 ? -28.534 -9.785 45.913 1.00 86.56 243 ASN A CA 1
ATOM 1995 C C . ASN A 1 243 ? -28.940 -8.681 44.925 1.00 86.56 243 ASN A C 1
ATOM 1997 O O . ASN A 1 243 ? -29.234 -8.964 43.766 1.00 86.56 243 ASN A O 1
ATOM 2001 N N . LEU A 1 244 ? -28.924 -7.417 45.365 1.00 89.69 244 LEU A N 1
ATOM 2002 C CA . LEU A 1 244 ? -29.234 -6.279 44.502 1.00 89.69 244 LEU A CA 1
ATOM 2003 C C . LEU A 1 244 ? -28.250 -6.185 43.330 1.00 89.69 244 LEU A C 1
ATOM 2005 O O . LEU A 1 244 ? -28.681 -6.122 42.185 1.00 89.69 244 LEU A O 1
ATOM 2009 N N . PHE A 1 245 ? -26.940 -6.193 43.597 1.00 89.00 245 PHE A N 1
ATOM 2010 C CA . PHE A 1 245 ? -25.931 -6.046 42.542 1.00 89.00 245 PHE A CA 1
ATOM 2011 C C . PHE A 1 245 ? -25.753 -7.310 41.684 1.00 89.00 245 PHE A C 1
ATOM 2013 O O . PHE A 1 245 ? -25.340 -7.178 40.538 1.00 89.00 245 PHE A O 1
ATOM 2020 N N . GLU A 1 246 ? -26.110 -8.499 42.181 1.00 86.62 246 GLU A N 1
ATOM 2021 C CA . GLU A 1 246 ? -26.202 -9.727 41.367 1.00 86.62 246 GLU A CA 1
ATOM 2022 C C . GLU A 1 246 ? -27.310 -9.649 40.303 1.00 86.62 246 GLU A C 1
ATOM 2024 O O . GLU A 1 246 ? -27.212 -10.295 39.265 1.00 86.62 246 GLU A O 1
ATOM 2029 N N . ASN A 1 247 ? -28.338 -8.824 40.528 1.00 83.94 247 ASN A N 1
ATOM 2030 C CA . ASN A 1 247 ? -29.447 -8.613 39.593 1.00 83.94 247 ASN A CA 1
ATOM 2031 C C . ASN A 1 247 ? -29.258 -7.390 38.676 1.00 83.94 247 ASN A C 1
ATOM 2033 O O . ASN A 1 247 ? -30.151 -7.054 37.896 1.00 83.94 247 ASN A O 1
ATOM 2037 N N . LEU A 1 248 ? -28.114 -6.704 38.758 1.00 87.50 248 LEU A N 1
ATOM 2038 C CA . LEU A 1 248 ? -27.780 -5.588 37.874 1.00 87.50 248 LEU A CA 1
ATOM 2039 C C . LEU A 1 248 ? -26.827 -6.040 36.765 1.00 87.50 248 LEU A C 1
ATOM 2041 O O . LEU A 1 248 ? -25.957 -6.877 36.969 1.00 87.50 248 LEU A O 1
ATOM 2045 N N . GLU A 1 249 ? -26.928 -5.398 35.598 1.00 81.38 249 GLU A N 1
ATOM 2046 C CA . GLU A 1 249 ? -26.041 -5.645 34.446 1.00 81.38 249 GLU A CA 1
ATOM 2047 C C . GLU A 1 249 ? -24.558 -5.328 34.736 1.00 81.38 249 GLU A C 1
ATOM 2049 O O . GLU A 1 249 ? -23.680 -5.667 33.944 1.00 81.38 249 GLU A O 1
ATOM 2054 N N . VAL A 1 250 ? -24.260 -4.627 35.837 1.00 87.62 250 VAL A N 1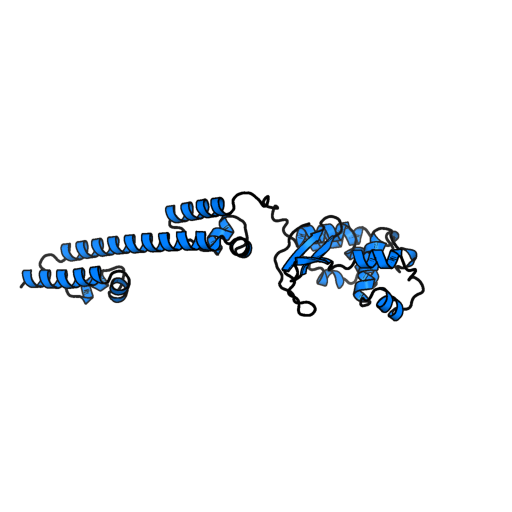
ATOM 2055 C CA . VAL A 1 250 ? -22.915 -4.156 36.185 1.00 87.62 250 VAL A CA 1
ATOM 2056 C C . VAL A 1 250 ? -22.646 -4.242 37.686 1.00 87.62 250 VAL A C 1
ATOM 2058 O O . VAL A 1 250 ? -23.521 -3.991 38.515 1.00 87.62 250 VAL A O 1
ATOM 2061 N N . CYS A 1 251 ? -21.389 -4.517 38.041 1.00 89.00 251 CYS A N 1
ATOM 2062 C CA . CYS A 1 251 ? -20.960 -4.547 39.435 1.00 89.00 251 CYS A CA 1
ATOM 2063 C C . CYS A 1 251 ? -20.913 -3.147 40.072 1.00 89.00 251 CYS A C 1
ATOM 2065 O O . CYS A 1 251 ? -20.789 -2.113 39.398 1.00 89.00 2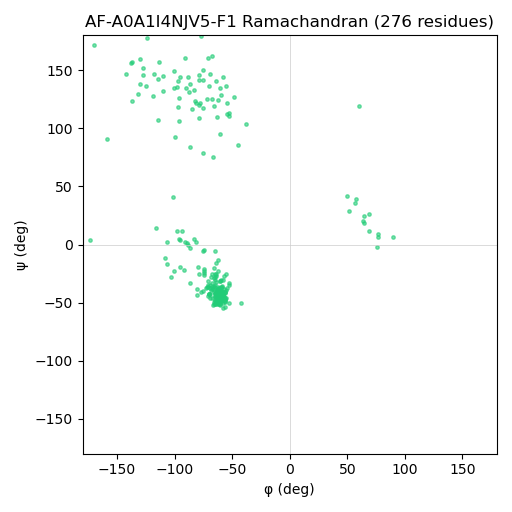51 CYS A O 1
ATOM 2067 N N . ARG A 1 252 ? -20.936 -3.119 41.406 1.00 88.75 252 ARG A N 1
ATOM 2068 C CA . ARG A 1 252 ? -20.904 -1.891 42.208 1.00 88.75 252 ARG A CA 1
ATOM 2069 C C . ARG A 1 252 ? -19.690 -1.015 41.905 1.00 88.75 252 ARG A C 1
ATOM 2071 O O . ARG A 1 252 ? -19.824 0.202 41.796 1.00 88.75 252 ARG A O 1
ATOM 2078 N N . GLU A 1 253 ? -18.512 -1.604 41.722 1.00 90.00 253 GLU A N 1
ATOM 2079 C CA . GLU A 1 253 ? -17.273 -0.883 41.412 1.00 90.00 253 GLU A CA 1
ATOM 2080 C C . GLU A 1 253 ? -17.372 -0.133 40.082 1.00 90.00 253 GLU A C 1
ATOM 2082 O O . GLU A 1 253 ? -16.862 0.985 39.957 1.00 90.00 253 GLU A O 1
ATOM 2087 N N . THR A 1 254 ? -18.055 -0.730 39.104 1.00 87.88 254 THR A N 1
ATOM 2088 C CA . THR A 1 254 ? -18.303 -0.126 37.794 1.00 87.88 254 THR A CA 1
ATOM 2089 C C . THR A 1 254 ? -19.263 1.049 37.928 1.00 87.88 254 THR A C 1
ATOM 2091 O O . THR A 1 254 ? -18.958 2.142 37.449 1.00 87.88 254 THR A O 1
ATOM 2094 N N . ILE A 1 255 ? -20.363 0.881 38.670 1.00 89.69 255 ILE A N 1
ATOM 2095 C CA . ILE A 1 255 ? -21.309 1.970 38.952 1.00 89.69 255 ILE A CA 1
ATOM 2096 C C . ILE A 1 255 ? -20.605 3.104 39.693 1.00 89.69 255 ILE A C 1
ATOM 2098 O O . ILE A 1 255 ? -20.730 4.254 39.290 1.00 89.69 255 ILE A O 1
ATOM 2102 N N . ARG A 1 256 ? -19.790 2.805 40.709 1.00 91.75 256 ARG A N 1
ATOM 2103 C CA . ARG A 1 256 ? -19.030 3.812 41.461 1.00 91.75 256 ARG A CA 1
ATOM 2104 C C . ARG A 1 256 ? -18.081 4.614 40.569 1.00 91.75 256 ARG A C 1
ATOM 2106 O O . ARG A 1 256 ? -17.931 5.812 40.775 1.00 91.75 256 ARG A O 1
ATOM 2113 N N . ARG A 1 257 ? -17.455 3.981 39.573 1.00 88.50 257 ARG A N 1
ATOM 2114 C CA . ARG A 1 257 ? -16.570 4.658 38.609 1.00 88.50 257 ARG A CA 1
ATOM 2115 C C . ARG A 1 257 ? -17.349 5.531 37.621 1.00 88.50 257 ARG A C 1
ATOM 2117 O O . ARG A 1 257 ? -16.880 6.595 37.231 1.00 88.50 257 ARG A O 1
ATOM 2124 N N . ILE A 1 258 ? -18.533 5.077 37.213 1.00 87.62 258 ILE A N 1
ATOM 2125 C CA . ILE A 1 258 ? -19.368 5.720 36.192 1.00 87.62 258 ILE A CA 1
ATOM 2126 C C . ILE A 1 258 ? -20.287 6.802 36.779 1.00 87.62 258 ILE A C 1
ATOM 2128 O O . ILE A 1 258 ? -20.578 7.791 36.112 1.00 87.62 258 ILE A O 1
ATOM 2132 N N . SER A 1 259 ? -20.771 6.651 38.002 1.00 90.44 259 SER A N 1
ATOM 2133 C CA . SER A 1 259 ? -21.603 7.626 38.704 1.00 90.44 259 SER A CA 1
ATOM 2134 C C . SER A 1 259 ? -21.528 7.361 40.216 1.00 90.44 259 SER A C 1
ATOM 2136 O O . SER A 1 259 ? -22.323 6.583 40.754 1.00 90.44 259 SER A O 1
ATOM 2138 N N . PRO A 1 260 ? -20.574 8.001 40.922 1.00 91.44 260 PRO A N 1
ATOM 2139 C CA . PRO A 1 260 ? -20.459 7.888 42.375 1.00 91.44 260 PRO A CA 1
ATOM 2140 C C . PRO A 1 260 ? -21.760 8.252 43.099 1.00 91.44 260 PRO A C 1
ATOM 2142 O O . PRO A 1 260 ? -22.131 7.597 44.071 1.00 91.44 260 PRO A O 1
ATOM 2145 N N . ASP A 1 261 ? -22.474 9.261 42.596 1.00 92.06 261 ASP A N 1
ATOM 2146 C CA . ASP A 1 261 ? -23.727 9.729 43.189 1.00 92.06 261 ASP A CA 1
ATOM 2147 C C . ASP A 1 261 ? -24.856 8.712 43.041 1.00 92.06 261 ASP A C 1
ATOM 2149 O O . ASP A 1 261 ? -25.598 8.492 43.995 1.00 92.06 261 ASP A O 1
ATOM 2153 N N . LEU A 1 262 ? -24.957 8.026 41.894 1.00 91.81 262 LEU A N 1
ATOM 2154 C CA . LEU A 1 262 ? -25.926 6.941 41.730 1.00 91.81 262 LEU A CA 1
ATOM 2155 C C . LEU A 1 262 ? -25.639 5.796 42.707 1.00 91.81 262 LEU A C 1
ATOM 2157 O O . LEU A 1 262 ? -26.564 5.286 43.329 1.00 91.81 262 LEU A O 1
ATOM 2161 N N . CYS A 1 263 ? -24.368 5.422 42.880 1.00 92.44 263 CYS A N 1
ATOM 2162 C CA . CYS A 1 263 ? -23.987 4.391 43.846 1.00 92.44 263 CYS A CA 1
ATOM 2163 C C . CYS A 1 263 ? -24.441 4.762 45.267 1.00 92.44 263 CYS A C 1
ATOM 2165 O O . CYS A 1 263 ? -25.062 3.947 45.944 1.00 92.44 263 CYS A O 1
ATOM 2167 N N . LYS A 1 264 ? -24.205 6.013 45.692 1.00 92.81 264 LYS A N 1
ATOM 2168 C CA . LYS A 1 264 ? -24.661 6.519 46.998 1.00 92.81 264 LYS A CA 1
ATOM 2169 C C . LYS A 1 264 ? -26.186 6.515 47.125 1.00 92.81 264 LYS A C 1
ATOM 2171 O O . LYS A 1 264 ? -26.705 6.163 48.178 1.00 92.81 264 LYS A O 1
ATOM 2176 N N . GLN A 1 265 ? -26.904 6.900 46.068 1.00 93.19 265 GLN A N 1
ATOM 2177 C CA . GLN A 1 265 ? -28.371 6.892 46.055 1.00 93.19 265 GLN A CA 1
ATOM 2178 C C . GLN A 1 265 ? -28.933 5.476 46.212 1.00 93.19 265 GLN A C 1
ATOM 2180 O O . GLN A 1 265 ? -29.894 5.288 46.953 1.00 93.19 265 GLN A O 1
ATOM 2185 N N . ILE A 1 266 ? -28.330 4.488 45.546 1.00 92.75 266 ILE A N 1
ATOM 2186 C CA . ILE A 1 266 ? -28.719 3.079 45.669 1.00 92.75 266 ILE A CA 1
ATOM 2187 C C . ILE A 1 266 ? -28.499 2.586 47.104 1.00 92.75 266 ILE A C 1
ATOM 2189 O O . ILE A 1 266 ? -29.418 2.022 47.700 1.00 92.75 266 ILE A O 1
ATOM 2193 N N . ASP A 1 267 ? -27.314 2.842 47.668 1.00 92.00 267 ASP A N 1
ATOM 2194 C CA . ASP A 1 267 ? -26.960 2.423 49.029 1.00 92.00 267 ASP A CA 1
ATOM 2195 C C . ASP A 1 267 ? -27.929 3.031 50.062 1.00 92.00 267 ASP A C 1
ATOM 2197 O O . ASP A 1 267 ? -28.511 2.303 50.871 1.00 92.00 267 ASP A O 1
ATOM 2201 N N . ARG A 1 268 ? -28.187 4.343 49.963 1.00 93.38 268 ARG A N 1
ATOM 2202 C CA . ARG A 1 268 ? -29.120 5.068 50.837 1.00 93.38 268 ARG A CA 1
ATOM 2203 C C . ARG A 1 268 ? -30.553 4.558 50.707 1.00 93.38 268 ARG A C 1
ATOM 2205 O O . ARG A 1 268 ? -31.207 4.301 51.711 1.00 93.38 268 ARG A O 1
ATOM 2212 N N . ARG A 1 269 ? -31.046 4.375 49.478 1.00 93.50 269 ARG A N 1
ATOM 2213 C CA . ARG A 1 269 ? -32.408 3.878 49.245 1.00 93.50 269 ARG A CA 1
ATOM 2214 C C . ARG A 1 269 ? -32.613 2.492 49.845 1.00 93.50 269 ARG A C 1
ATOM 2216 O O . ARG A 1 269 ? -33.671 2.228 50.404 1.00 93.50 269 ARG A O 1
ATOM 2223 N N . ARG A 1 270 ? -31.615 1.611 49.743 1.00 93.50 270 ARG A N 1
ATOM 2224 C CA . ARG A 1 270 ? -31.654 0.281 50.367 1.00 93.50 270 ARG A CA 1
ATOM 2225 C C . ARG A 1 270 ? -31.769 0.379 51.888 1.00 93.50 270 ARG A C 1
ATOM 2227 O O . ARG A 1 270 ? -32.553 -0.349 52.485 1.00 93.50 270 ARG A O 1
ATOM 2234 N N . GLU A 1 271 ? -30.985 1.254 52.512 1.00 92.38 271 GLU A N 1
ATOM 2235 C CA . GLU A 1 271 ? -31.030 1.459 53.964 1.00 92.38 271 GLU A CA 1
ATOM 2236 C C . GLU A 1 271 ? -32.395 1.978 54.419 1.00 92.38 271 GLU A C 1
ATOM 2238 O O . GLU A 1 271 ? -32.993 1.395 55.321 1.00 92.38 271 GLU A O 1
ATOM 2243 N N . GLU A 1 272 ? -32.921 3.000 53.741 1.00 91.88 272 GLU A N 1
ATOM 2244 C CA . GLU A 1 272 ? -34.256 3.549 54.003 1.00 91.88 272 GLU A CA 1
ATOM 2245 C C . GLU A 1 272 ? -35.365 2.505 53.782 1.00 91.88 272 GLU A C 1
ATOM 2247 O O . GLU A 1 272 ? -36.333 2.466 54.536 1.00 91.88 272 GLU A O 1
ATOM 2252 N N . TRP A 1 273 ? -35.230 1.637 52.776 1.00 92.00 273 TRP A N 1
ATOM 2253 C CA . TRP A 1 273 ? -36.177 0.551 52.506 1.00 92.00 273 TRP A CA 1
ATOM 2254 C C . TRP A 1 273 ? -36.205 -0.479 53.634 1.00 92.00 273 TRP A C 1
ATOM 2256 O O . TRP A 1 273 ? -37.259 -0.765 54.192 1.00 92.00 273 TRP A O 1
ATOM 2266 N N . ASN A 1 274 ? -35.033 -0.980 54.026 1.00 90.50 274 ASN A N 1
ATOM 2267 C CA . ASN A 1 274 ? -34.906 -1.981 55.083 1.00 90.50 274 ASN A CA 1
ATOM 2268 C C . ASN A 1 274 ? -35.339 -1.443 56.455 1.00 90.50 274 ASN A C 1
ATOM 2270 O O . ASN A 1 274 ? -35.785 -2.213 57.299 1.00 90.50 274 ASN A O 1
ATOM 2274 N N . GLN A 1 275 ? -35.223 -0.133 56.694 1.00 90.62 275 GLN A N 1
ATOM 2275 C CA . GLN A 1 275 ? -35.752 0.502 57.904 1.00 90.62 275 GLN A CA 1
ATOM 2276 C C . GLN A 1 275 ? -37.283 0.517 57.960 1.00 90.62 275 GLN A C 1
ATOM 2278 O O . GLN A 1 275 ? -37.819 0.513 59.057 1.00 90.62 275 GLN A O 1
ATOM 2283 N N . ARG A 1 276 ? -37.983 0.533 56.818 1.00 87.00 276 ARG A N 1
ATOM 2284 C CA . ARG A 1 276 ? -39.459 0.535 56.771 1.00 87.00 276 ARG A CA 1
ATOM 2285 C C . ARG A 1 276 ? -40.083 -0.845 56.976 1.00 87.00 276 ARG A C 1
ATOM 2287 O O . ARG A 1 276 ? -41.274 -0.921 57.241 1.00 87.00 276 ARG A O 1
ATOM 2294 N N . ILE A 1 277 ? -39.301 -1.903 56.774 1.00 84.56 277 ILE A N 1
ATOM 2295 C CA . ILE A 1 277 ? -39.737 -3.304 56.898 1.00 84.56 277 ILE A CA 1
ATOM 2296 C C . ILE A 1 277 ? -39.494 -3.839 58.318 1.00 84.56 277 ILE A C 1
ATOM 2298 O O . ILE A 1 277 ? -40.134 -4.804 58.728 1.00 84.56 277 ILE A O 1
ATOM 2302 N N . LYS A 1 278 ? -38.570 -3.216 59.060 1.00 66.06 278 LYS A N 1
ATOM 2303 C CA . LYS A 1 278 ? -38.365 -3.460 60.492 1.00 66.06 278 LYS A CA 1
ATOM 2304 C C . LYS A 1 278 ? -39.479 -2.842 61.324 1.00 66.06 278 LYS A C 1
ATOM 2306 O O . LYS A 1 278 ? -39.834 -3.487 62.331 1.00 66.06 278 LYS A O 1
#

Radius of gyration: 33.37 Å; Cα contacts (8 Å, |Δi|>4): 292; chains: 1; bounding box: 77×41×93 Å

Solvent-accessible surface area (backbone atoms only — not comparable to full-atom values): 16052 Å² total; per-residue (Å²): 114,48,70,45,82,72,69,83,43,76,56,97,91,36,56,39,48,52,38,33,31,34,76,89,80,58,47,33,33,32,25,42,80,85,72,44,82,40,76,70,65,46,52,69,64,41,48,56,47,62,74,75,43,92,58,61,88,50,53,70,74,54,49,28,61,75,68,72,44,57,66,76,57,50,52,48,36,48,20,40,37,6,40,69,72,34,70,50,85,64,40,97,62,35,45,86,72,62,54,66,70,57,44,51,53,49,38,53,39,39,71,72,66,52,52,70,74,61,62,72,68,45,86,87,50,93,41,71,68,63,44,38,27,51,58,40,20,67,72,36,40,43,45,47,44,65,64,73,37,71,78,63,74,77,68,71,91,78,67,63,61,62,60,54,50,49,51,55,49,48,54,26,59,73,69,72,44,76,69,40,65,65,52,52,20,62,76,72,74,44,55,57,64,54,42,51,78,69,61,47,53,60,59,53,50,54,49,34,52,50,46,52,51,54,53,51,52,52,50,53,52,52,50,55,50,51,50,53,52,51,55,64,75,43,65,92,50,81,73,51,72,68,65,55,42,71,72,42,102,55,51,66,72,57,42,41,73,76,36,51,66,59,44,52,50,53,56,51,50,46,52,60,50,43,61,73,70,105

Sequence (278 aa):
MLSTTTKNAQRYGQSLKRYLICPDCGCEYAIDSNKKLLERTYFIKGFEVLSNFNIANLTWPERERVFGLKRNRILRIIAYFSSRGKNADIAKYTEKDIDETKIDKIIENIKAGTKIYEIQHWECWGNDEYYLLHRYHSRVILAYIANNYSISPTIEQDKDLAGIIENVCSELLESDGDITLTTVSMKIGCSATTIRCKGCSSIINRYREQQQMKRRHSLILRIKHSVNEFFNRHKDEMIYLKNLFENLEVCRETIRRISPDLCKQIDRRREEWNQRIK

Foldseek 3Di:
DFWFPFDFDDDPNWTWGIWDADLQQRWIWTQTPVRDIGTPLCLVLLCVLLVPDDCQPPDQVVVCVSSVHHPVSNLLNCLLQQCVVHPVSNAPDHVVLDDVVLLVVLLVCLQVVNDPVVSQPDPPDPDNSSSSNSCNHRSNSNSNCPRRGPPPPPPPPPPPPLVLLLVVLVVCLVVVHQLDLVSSCVVVVHDSVVCVVVVNVVVSVVSNVVSVVVVLVVLLVQQVVQLVVVCVVQPLHQDDPVVSQVSGPDHLVVCCVSPVPSSVVSVVVSVVRNVVSD